Protein AF-A0A258KXR0-F1 (afdb_monomer_lite)

Radius of gyration: 28.18 Å; chains: 1; bounding box: 58×56×94 Å

Foldseek 3Di:
DLQVLFWEEEEAAALADLVQVVQLVVVVCCVVVVDPAAAEEEADLSNVVNLVVLCVPQQDPVVNGRSSVVVDDDPRYYYDNDPVSLVVCLPDGTYYYYYWDDLQCADGPSLVVCQSAQQPLSYEYEREEDHAAQTPSVCVVVPPQWDDRPNDIHGGNHHYHYDHPSHPDDDLVRVLVVVVVPPPPQEAAEQDDDQPVRLVVSLVSNVVSVDDSVRYHHDFAQWDWDGDPGYTHTDDGDPHPDPGNPSRYHDVVNVVRVVVVVLVVLLVPDPDVVRNVVSVVVVLVVQCPDDPRDRDDPPDPPDDDDDDDDDDDDDDDDDDDDD

Sequence (323 aa):
AAHAAGGPLLIPVFALQRSQELLVDLLQLMDEGGAPRGDIFLDSPLAIEASEVFLERGWNPALQRNPFEPVRPSANLRFLAKPWDSDGLERLSGWHVILAASGMCDAGRVRKHLKRLLWRKEATVLLSGFQAAGTLGRLLADGAPRVSIQGDEVRVRARVRKIEAYSAHADALGLTRWARDRAPVAGSILLAHGEPAAAQGLRDRLVAAGFDADAILIPDLDEAFDLTEGRVTPRQPSPARLPPHTAARLDWHNHRVAFQMALNAALQGAEDDKAREALLRRLREVVEGQPGGAPARPPGARGSPHSPELDSGQRSSSRDEAF

Secondary structure (DSSP, 8-state):
-TGGGTS-EEEE--TTTHHHHHHHHHHHHHHTTSS----EEEE-HHHHHHHHHHHHH--BTTTTB-TTTT-S--SSEEE--SHHHHHHGGG--SS-EEEES-TTSSSSTHHHHHHHHTT-TT-EEEE-S---TTSHHHHHHTT-SEEEETTEEEE--SEEEE--TTS-S--HHHHHHHHHTT----SPEE--SS-HHHHHHHHHHHHHTT--GGGEE-PPTT--EEE-SS-EEEPPPPPPSS-TTGGGS--HHHHHHHHHHHHHHHHHH-SSHHHHHHHHHHHHHHHHTSTT------TT-------PPP-------------

Structure (mmCIF, N/CA/C/O backbone):
data_AF-A0A258KXR0-F1
#
_entry.id   AF-A0A258KXR0-F1
#
loop_
_atom_site.group_PDB
_atom_site.id
_atom_site.type_symbol
_atom_site.label_atom_id
_atom_site.label_alt_id
_atom_site.label_comp_id
_atom_site.label_asym_id
_atom_site.label_entity_id
_atom_site.label_seq_id
_atom_site.pdbx_PDB_ins_code
_atom_site.Cartn_x
_atom_site.Cartn_y
_atom_site.Cartn_z
_atom_site.occupancy
_atom_site.B_iso_or_equiv
_atom_site.auth_seq_id
_atom_site.auth_comp_id
_atom_site.auth_asym_id
_atom_site.auth_atom_id
_atom_site.pdbx_PDB_model_num
ATOM 1 N N . ALA A 1 1 ? -20.660 0.779 -3.644 1.00 87.88 1 ALA A N 1
ATOM 2 C CA . ALA A 1 1 ? -20.576 -0.095 -2.447 1.00 87.88 1 ALA A CA 1
ATOM 3 C C . ALA A 1 1 ? -20.251 0.676 -1.166 1.00 87.88 1 ALA A C 1
ATOM 5 O O . ALA A 1 1 ? -21.042 0.599 -0.238 1.00 87.88 1 ALA A O 1
ATOM 6 N N . ALA A 1 2 ? -19.134 1.420 -1.103 1.00 93.31 2 ALA A N 1
ATOM 7 C CA . ALA A 1 2 ? -18.764 2.191 0.093 1.00 93.31 2 ALA A CA 1
ATOM 8 C C . ALA A 1 2 ? -19.859 3.192 0.516 1.00 93.31 2 ALA A C 1
ATOM 10 O O . ALA A 1 2 ? -20.284 3.173 1.661 1.00 93.31 2 ALA A O 1
ATOM 11 N N . HIS A 1 3 ? -20.403 3.970 -0.425 1.00 94.62 3 HIS A N 1
ATOM 12 C CA . HIS A 1 3 ? -21.501 4.906 -0.146 1.00 94.62 3 HIS A CA 1
ATOM 13 C C . HIS A 1 3 ? -22.757 4.229 0.421 1.00 94.62 3 HIS A C 1
ATOM 15 O O . HIS A 1 3 ? -23.282 4.649 1.446 1.00 94.62 3 HIS A O 1
ATOM 21 N N . ALA A 1 4 ? -23.180 3.113 -0.181 1.00 93.69 4 ALA A N 1
ATOM 22 C CA . ALA A 1 4 ? -24.328 2.333 0.285 1.00 93.69 4 ALA A CA 1
ATOM 23 C C . ALA A 1 4 ? -24.140 1.746 1.699 1.00 93.69 4 ALA A C 1
ATOM 25 O O . ALA A 1 4 ? -25.116 1.381 2.345 1.00 93.69 4 ALA A O 1
ATOM 26 N N . ALA A 1 5 ? -22.901 1.652 2.195 1.00 93.00 5 ALA A N 1
ATOM 27 C CA . ALA A 1 5 ? -22.634 1.239 3.567 1.00 93.00 5 ALA A CA 1
ATOM 28 C C . ALA A 1 5 ? -22.917 2.330 4.615 1.00 93.00 5 ALA A C 1
ATOM 30 O O . ALA A 1 5 ? -22.900 2.019 5.806 1.00 93.00 5 ALA A O 1
ATOM 31 N N . GLY A 1 6 ? -23.165 3.576 4.194 1.00 92.44 6 GLY A N 1
ATOM 32 C CA . GLY A 1 6 ? -23.574 4.680 5.067 1.00 92.44 6 GLY A CA 1
ATOM 33 C C . GLY A 1 6 ? -22.444 5.349 5.856 1.00 92.44 6 GLY A C 1
ATOM 34 O O . GLY A 1 6 ? -22.719 6.131 6.763 1.00 92.44 6 GLY A O 1
ATOM 35 N N . GLY A 1 7 ? -21.180 5.052 5.543 1.00 94.50 7 GLY A N 1
ATOM 36 C CA . GLY A 1 7 ? -20.015 5.601 6.238 1.00 94.50 7 GLY A CA 1
ATOM 37 C C . GLY A 1 7 ? -18.933 6.127 5.295 1.00 94.50 7 GLY A C 1
ATOM 38 O O . GLY A 1 7 ? -19.106 6.113 4.074 1.00 94.50 7 GLY A O 1
ATOM 39 N N . PRO A 1 8 ? -17.807 6.595 5.856 1.00 97.38 8 PRO A N 1
ATOM 40 C CA . PRO A 1 8 ? -16.731 7.174 5.069 1.00 97.38 8 PRO A CA 1
ATOM 41 C C . PRO A 1 8 ? -15.951 6.140 4.263 1.00 97.38 8 PRO A C 1
ATOM 43 O O . PRO A 1 8 ? -15.820 4.973 4.655 1.00 97.38 8 PRO A O 1
ATOM 46 N N . LEU A 1 9 ? -15.356 6.621 3.175 1.00 98.12 9 LEU A N 1
ATOM 47 C CA . LEU A 1 9 ? -14.325 5.929 2.416 1.00 98.12 9 LEU A CA 1
ATOM 48 C C . LEU A 1 9 ? -12.949 6.483 2.807 1.00 98.12 9 LEU A C 1
ATOM 50 O O . LEU A 1 9 ? -12.620 7.616 2.473 1.00 98.12 9 LEU A O 1
ATOM 54 N N . LEU A 1 10 ? -12.138 5.684 3.496 1.00 98.31 10 LEU A N 1
ATOM 55 C CA . LEU A 1 10 ? -10.725 5.977 3.733 1.00 98.31 10 LEU A CA 1
ATOM 56 C C . LEU A 1 10 ? -9.884 5.342 2.623 1.00 98.31 10 LEU A C 1
ATOM 58 O O . LEU A 1 10 ? -9.985 4.138 2.387 1.00 98.31 10 LEU A O 1
ATOM 62 N N . ILE A 1 11 ? -9.019 6.126 1.994 1.00 97.75 11 ILE A N 1
ATOM 63 C CA . ILE A 1 11 ? -8.071 5.676 0.977 1.00 97.75 11 ILE A CA 1
ATOM 64 C C . ILE A 1 11 ? -6.655 5.990 1.482 1.00 97.75 11 ILE A C 1
ATOM 66 O O . ILE A 1 11 ? -6.215 7.142 1.420 1.00 97.75 11 ILE A O 1
ATOM 70 N N . PRO A 1 12 ? -5.932 4.998 2.028 1.00 96.94 12 PRO A N 1
ATOM 71 C CA . PRO A 1 12 ? -4.507 5.129 2.289 1.00 96.94 12 PRO A CA 1
ATOM 72 C C . PRO A 1 12 ? -3.760 5.393 0.981 1.00 96.94 12 PRO A C 1
ATOM 74 O O . PRO A 1 12 ? -3.850 4.601 0.046 1.00 96.94 12 PRO A O 1
ATOM 77 N N . VAL A 1 13 ? -3.006 6.488 0.909 1.00 93.62 13 VAL A N 1
ATOM 78 C CA . VAL A 1 13 ? -2.286 6.891 -0.310 1.00 93.62 13 VAL A CA 1
ATOM 79 C C . VAL A 1 13 ? -0.856 7.316 -0.011 1.00 93.62 13 VAL A C 1
ATOM 81 O O . VAL A 1 13 ? -0.526 7.792 1.075 1.00 93.62 13 VAL A O 1
ATOM 84 N N . PHE A 1 14 ? 0.033 7.140 -0.985 1.00 90.19 14 PHE A N 1
ATOM 85 C CA . PHE A 1 14 ? 1.340 7.784 -0.927 1.00 90.19 14 PHE A CA 1
ATOM 86 C C . PHE A 1 14 ? 1.204 9.245 -1.325 1.00 90.19 14 PHE A C 1
ATOM 88 O O . PHE A 1 14 ? 0.447 9.578 -2.236 1.00 90.19 14 PHE A O 1
ATOM 95 N N . ALA A 1 15 ? 1.955 10.102 -0.639 1.00 84.12 15 ALA A N 1
ATOM 96 C CA . ALA A 1 15 ? 1.848 11.544 -0.808 1.00 84.12 15 ALA A CA 1
ATOM 97 C C . ALA A 1 15 ? 2.188 12.014 -2.232 1.00 84.12 15 ALA A C 1
ATOM 99 O O . ALA A 1 15 ? 1.569 12.944 -2.740 1.00 84.12 15 ALA A O 1
ATOM 100 N N . LEU A 1 16 ? 3.138 11.335 -2.878 1.00 84.00 16 LEU A N 1
ATOM 101 C CA . LEU A 1 16 ? 3.578 11.638 -4.234 1.00 84.00 16 LEU A CA 1
ATOM 102 C C . LEU A 1 16 ? 2.845 10.774 -5.267 1.00 84.00 16 LEU A C 1
ATOM 104 O O . LEU A 1 16 ? 2.739 9.550 -5.109 1.00 84.00 16 LEU A O 1
ATOM 108 N N . GLN A 1 17 ? 2.410 11.437 -6.339 1.00 81.88 17 GLN A N 1
ATOM 109 C CA . GLN A 1 17 ? 1.746 10.920 -7.537 1.00 81.88 17 GLN A CA 1
ATOM 110 C C . GLN A 1 17 ? 0.361 10.290 -7.303 1.00 81.88 17 GLN A C 1
ATOM 112 O O . GLN A 1 17 ? -0.645 10.806 -7.784 1.00 81.88 17 GLN A O 1
ATOM 117 N N . ARG A 1 18 ? 0.281 9.195 -6.536 1.00 83.81 18 ARG A N 1
ATOM 118 C CA . ARG A 1 18 ? -0.955 8.399 -6.375 1.00 83.81 18 ARG A CA 1
ATOM 119 C C . ARG A 1 18 ? -2.104 9.193 -5.769 1.00 83.81 18 ARG A C 1
ATOM 121 O O . ARG A 1 18 ? -3.249 8.987 -6.148 1.00 83.81 18 ARG A O 1
ATOM 128 N N . SER A 1 19 ? -1.801 10.092 -4.832 1.00 89.44 19 SER A N 1
ATOM 129 C CA . SER A 1 19 ? -2.811 10.987 -4.261 1.00 89.44 19 SER A CA 1
ATOM 130 C C . SER A 1 19 ? -3.426 11.882 -5.338 1.00 89.44 19 SER A C 1
ATOM 132 O O . SER A 1 19 ? -4.640 12.029 -5.382 1.00 89.44 19 SER A O 1
ATOM 134 N N . GLN A 1 20 ? -2.600 12.450 -6.218 1.00 94.00 20 GLN A N 1
ATOM 135 C CA . GLN A 1 20 ? -3.020 13.415 -7.231 1.00 94.00 20 GLN A CA 1
ATOM 136 C C . GLN A 1 20 ? -3.812 12.744 -8.357 1.00 94.00 20 GLN A C 1
ATOM 138 O O . GLN A 1 20 ? -4.883 13.231 -8.701 1.00 94.00 20 GLN A O 1
ATOM 143 N N . GLU A 1 21 ? -3.341 11.606 -8.877 1.00 92.12 21 GLU A N 1
ATOM 144 C CA . GLU A 1 21 ? -4.061 10.831 -9.903 1.00 92.12 21 GLU A CA 1
ATOM 145 C C . GLU A 1 21 ? -5.448 10.394 -9.403 1.00 92.12 21 GLU A C 1
ATOM 147 O O . GLU A 1 21 ? -6.455 10.648 -10.060 1.00 92.12 21 GLU A O 1
ATOM 152 N N . LEU A 1 22 ? -5.523 9.833 -8.187 1.00 93.81 22 LEU A N 1
ATOM 153 C CA . LEU A 1 22 ? -6.800 9.442 -7.583 1.00 93.81 22 LEU A CA 1
ATOM 154 C C . LEU A 1 22 ? -7.740 10.629 -7.368 1.00 93.81 22 LEU A C 1
ATOM 156 O O . LEU A 1 22 ? -8.948 10.469 -7.516 1.00 93.81 22 LEU A O 1
ATOM 160 N N . LEU A 1 23 ? -7.220 11.800 -6.990 1.00 95.31 23 LEU A N 1
ATOM 161 C CA . LEU A 1 23 ? -8.045 12.995 -6.817 1.00 95.31 23 LEU A CA 1
ATOM 162 C C . LEU A 1 23 ? -8.642 13.463 -8.141 1.00 95.31 23 LEU A C 1
ATOM 164 O O . LEU A 1 23 ? -9.834 13.754 -8.165 1.00 95.31 23 LEU A O 1
ATOM 168 N N . VAL A 1 24 ? -7.855 13.500 -9.222 1.00 94.56 24 VAL A N 1
ATOM 169 C CA . VAL A 1 24 ? -8.360 13.848 -10.562 1.00 94.56 24 VAL A CA 1
ATOM 170 C C . VAL A 1 24 ? -9.503 12.915 -10.953 1.00 94.56 24 VAL A C 1
ATOM 172 O O . VAL A 1 24 ? -10.598 13.390 -11.253 1.00 94.56 24 VAL A O 1
ATOM 175 N N . ASP A 1 25 ? -9.282 11.602 -10.866 1.00 94.19 25 ASP A N 1
ATOM 176 C CA . ASP A 1 25 ? -10.281 10.608 -11.264 1.00 94.19 25 ASP A CA 1
ATOM 177 C C . ASP A 1 25 ? -11.534 10.664 -10.383 1.00 94.19 25 ASP A C 1
ATOM 179 O O . ASP A 1 25 ? -12.654 10.595 -10.884 1.00 94.19 25 ASP A O 1
ATOM 183 N N . LEU A 1 26 ? -11.378 10.813 -9.062 1.00 94.25 26 LEU A N 1
ATOM 184 C CA . LEU A 1 26 ? -12.511 10.913 -8.139 1.00 94.25 26 LEU A CA 1
ATOM 185 C C . LEU A 1 26 ? -13.352 12.163 -8.397 1.00 94.25 26 LEU A C 1
ATOM 187 O O . LEU A 1 26 ? -14.580 12.069 -8.385 1.00 94.25 26 LEU A O 1
ATOM 191 N N . LEU A 1 27 ? -12.710 13.312 -8.619 1.00 94.94 27 LEU A N 1
ATOM 192 C CA . LEU A 1 27 ? -13.402 14.558 -8.940 1.00 94.94 27 LEU A CA 1
ATOM 193 C C . LEU A 1 27 ? -14.165 14.423 -10.257 1.00 94.94 27 LEU A C 1
ATOM 195 O O . LEU A 1 27 ? -15.366 14.683 -10.287 1.00 94.94 27 LEU A O 1
ATOM 199 N N . GLN A 1 28 ? -13.507 13.918 -11.304 1.00 93.69 28 GLN A N 1
ATOM 200 C CA . GLN A 1 28 ? -14.134 13.707 -12.605 1.00 93.69 28 GLN A CA 1
ATOM 201 C C . GLN A 1 28 ? -15.329 12.743 -12.510 1.00 93.69 28 GLN A C 1
ATOM 203 O O . GLN A 1 28 ? -16.417 13.060 -12.987 1.00 93.69 28 GLN A O 1
ATOM 208 N N . LEU A 1 29 ? -15.173 11.607 -11.822 1.00 94.19 29 LEU A N 1
ATOM 209 C CA . LEU A 1 29 ? -16.259 10.644 -11.617 1.00 94.19 29 LEU A CA 1
ATOM 210 C C . LEU A 1 29 ? -17.447 11.247 -10.852 1.00 94.19 29 LEU A C 1
ATOM 212 O O . LEU A 1 29 ? -18.594 10.895 -11.131 1.00 94.19 29 LEU A O 1
ATOM 216 N N . MET A 1 30 ? -17.206 12.125 -9.874 1.00 94.00 30 MET A N 1
ATOM 217 C CA . MET A 1 30 ? -18.281 12.809 -9.141 1.00 94.00 30 MET A CA 1
ATOM 218 C C . MET A 1 30 ? -18.976 13.888 -9.979 1.00 94.00 30 MET A C 1
ATOM 220 O O . MET A 1 30 ? -20.191 14.069 -9.849 1.00 94.00 30 MET A O 1
ATOM 224 N N . ASP A 1 31 ? -18.233 14.592 -10.831 1.00 92.56 31 ASP A N 1
ATOM 225 C CA . ASP A 1 31 ? -18.774 15.631 -11.710 1.00 92.56 31 ASP A CA 1
ATOM 226 C C . ASP A 1 31 ? -19.636 15.036 -12.828 1.00 92.56 31 ASP A C 1
ATOM 228 O O . ASP A 1 31 ? -20.722 15.547 -13.106 1.00 92.56 31 ASP A O 1
ATOM 232 N N . GLU A 1 32 ? -19.214 13.902 -13.389 1.00 95.56 32 GLU A N 1
ATOM 233 C CA . GLU A 1 32 ? -19.943 13.147 -14.418 1.00 95.56 32 GLU A CA 1
ATOM 234 C C . GLU A 1 32 ? -21.116 12.319 -13.852 1.00 95.56 32 GLU A C 1
ATOM 236 O O . GLU A 1 32 ? -21.871 11.702 -14.602 1.00 95.56 32 GLU A O 1
ATOM 241 N N . GLY A 1 33 ? -21.291 12.286 -12.526 1.00 94.62 33 GLY A N 1
ATOM 242 C CA . GLY A 1 33 ? -22.346 11.515 -11.859 1.00 94.62 33 GLY A CA 1
ATOM 243 C C . GLY A 1 33 ? -22.082 10.005 -11.776 1.00 94.62 33 GLY A C 1
ATOM 244 O O . GLY A 1 33 ? -22.957 9.254 -11.343 1.00 94.62 33 GLY A O 1
ATOM 245 N N . GLY A 1 34 ? -20.879 9.550 -12.138 1.00 93.25 34 GLY A N 1
ATOM 246 C CA . GLY A 1 34 ? -20.425 8.163 -11.986 1.00 93.25 34 GLY A CA 1
ATOM 247 C C . GLY A 1 34 ? -20.132 7.760 -10.533 1.00 93.25 34 GLY A C 1
ATOM 248 O O . GLY A 1 34 ? -20.083 6.570 -10.212 1.00 93.25 34 GLY A O 1
ATOM 249 N N . ALA A 1 35 ? -19.978 8.735 -9.634 1.00 92.38 35 ALA A N 1
ATOM 250 C CA . ALA A 1 35 ? -19.824 8.536 -8.197 1.00 92.38 35 ALA A CA 1
ATOM 251 C C . ALA A 1 35 ? -20.717 9.499 -7.385 1.00 92.38 35 ALA A C 1
ATOM 253 O O . ALA A 1 35 ? -20.982 10.621 -7.816 1.00 92.38 35 ALA A O 1
ATOM 254 N N . PRO A 1 36 ? -21.179 9.097 -6.185 1.00 93.06 36 PRO A N 1
ATOM 255 C CA . PRO A 1 36 ? -21.972 9.970 -5.325 1.00 93.06 36 PRO A CA 1
ATOM 256 C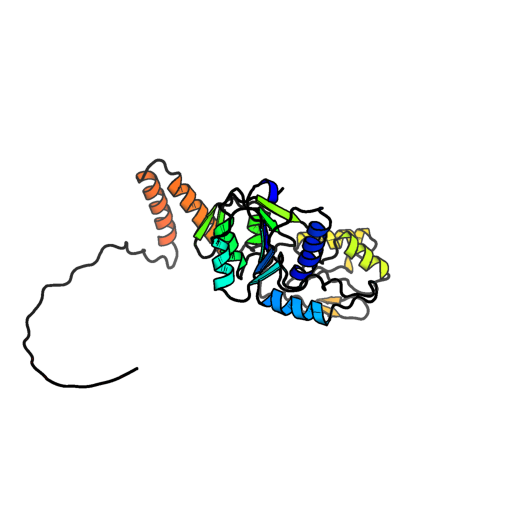 C . PRO A 1 36 ? -21.136 11.154 -4.832 1.00 93.06 36 PRO A C 1
ATOM 258 O O . PRO A 1 36 ? -20.054 10.966 -4.266 1.00 93.06 36 PRO A O 1
ATOM 261 N N . ARG A 1 37 ? -21.679 12.366 -4.988 1.00 92.88 37 ARG A N 1
ATOM 262 C CA . ARG A 1 37 ? -21.071 13.602 -4.479 1.00 92.88 37 ARG A CA 1
ATOM 263 C C . ARG A 1 37 ? -20.880 13.545 -2.960 1.00 92.88 37 ARG A C 1
ATOM 265 O O . ARG A 1 37 ? -21.703 12.980 -2.241 1.00 92.88 37 ARG A O 1
ATOM 272 N N . GLY A 1 38 ? -19.805 14.155 -2.475 1.00 93.31 38 GLY A N 1
ATOM 273 C CA . GLY A 1 38 ? -19.494 14.297 -1.054 1.00 93.31 38 GLY A CA 1
ATOM 274 C C . GLY A 1 38 ? -18.202 15.085 -0.851 1.00 93.31 38 GLY A C 1
ATOM 275 O O . GLY A 1 38 ? -17.479 15.331 -1.815 1.00 93.31 38 GLY A O 1
ATOM 276 N N . ASP A 1 39 ? -17.917 15.473 0.392 1.00 96.31 39 ASP A N 1
ATOM 277 C CA . ASP A 1 39 ? -16.638 16.098 0.733 1.00 96.31 39 ASP A CA 1
ATOM 278 C C . ASP A 1 39 ? -15.486 15.089 0.571 1.00 96.31 39 ASP A C 1
ATOM 280 O O . ASP A 1 39 ? -15.568 13.937 1.018 1.00 96.31 39 ASP A O 1
ATOM 284 N N . ILE A 1 40 ? -14.394 15.549 -0.031 1.00 97.75 40 ILE A N 1
ATOM 285 C CA . ILE A 1 40 ? -13.112 14.867 -0.158 1.00 97.75 40 ILE A CA 1
ATOM 286 C C . ILE A 1 40 ? -12.097 15.620 0.702 1.00 97.75 40 ILE A C 1
ATOM 288 O O . ILE A 1 40 ? -11.915 16.829 0.567 1.00 97.75 40 ILE A O 1
ATOM 292 N N . PHE A 1 41 ? -11.407 14.897 1.575 1.00 97.88 41 PHE A N 1
ATOM 293 C CA . PHE A 1 41 ? -10.382 15.438 2.457 1.00 97.88 41 PHE A CA 1
ATOM 294 C C . PHE A 1 41 ? -9.019 14.866 2.083 1.00 97.88 41 PHE A C 1
ATOM 296 O O . PHE A 1 41 ? -8.817 13.654 2.175 1.00 97.88 41 PHE A O 1
ATOM 303 N N . LEU A 1 42 ? -8.078 15.729 1.698 1.00 97.50 42 LEU A N 1
ATOM 304 C CA . LEU A 1 42 ? -6.671 15.362 1.555 1.00 97.50 42 LEU A CA 1
ATOM 305 C C . LEU A 1 42 ? -5.953 15.641 2.877 1.00 97.50 42 LEU A C 1
ATOM 307 O O . LEU A 1 42 ? -5.637 16.788 3.198 1.00 97.50 42 LEU A O 1
ATOM 311 N N . ASP A 1 43 ? -5.706 14.584 3.647 1.00 96.62 43 ASP A N 1
ATOM 312 C CA . ASP A 1 43 ? -5.070 14.636 4.961 1.00 96.62 43 ASP A CA 1
ATOM 313 C C . ASP A 1 43 ? -3.619 14.134 4.923 1.00 96.62 43 ASP A C 1
ATOM 315 O O . ASP A 1 43 ? -3.237 13.094 5.475 1.00 96.62 43 ASP A O 1
ATOM 319 N N . SER A 1 44 ? -2.786 14.880 4.204 1.00 94.88 44 SER A N 1
ATOM 320 C CA . SER A 1 44 ? -1.349 14.646 4.131 1.00 94.88 44 SER A CA 1
ATOM 321 C C . SER A 1 44 ? -0.641 15.947 3.748 1.00 94.88 44 SER A C 1
ATOM 323 O O . SER A 1 44 ? -0.763 16.361 2.598 1.00 94.88 44 SER A O 1
ATOM 325 N N . PRO A 1 45 ? 0.122 16.578 4.664 1.00 93.12 45 PRO A N 1
ATOM 326 C CA . PRO A 1 45 ? 0.871 17.800 4.357 1.00 93.12 45 PRO A CA 1
ATOM 327 C C . PRO A 1 45 ? 1.774 17.635 3.136 1.00 93.12 45 PRO A C 1
ATOM 329 O O . PRO A 1 45 ? 1.713 18.430 2.210 1.00 93.12 45 PRO A O 1
ATOM 332 N N . LEU A 1 46 ? 2.502 16.517 3.071 1.00 93.75 46 LEU A N 1
ATOM 333 C CA . LEU A 1 46 ? 3.361 16.218 1.932 1.00 93.75 46 LEU A CA 1
ATOM 334 C C . LEU A 1 46 ? 2.568 16.017 0.630 1.00 93.75 46 LEU A C 1
ATOM 336 O O . LEU A 1 46 ? 3.053 16.379 -0.434 1.00 93.75 46 LEU A O 1
ATOM 340 N N . ALA A 1 47 ? 1.358 15.443 0.679 1.00 94.31 47 ALA A N 1
ATOM 341 C CA . ALA A 1 47 ? 0.538 15.303 -0.526 1.00 94.31 47 ALA A CA 1
ATOM 342 C C . ALA A 1 47 ? -0.031 16.646 -0.990 1.00 94.31 47 ALA A C 1
ATOM 344 O O . ALA A 1 47 ? -0.208 16.848 -2.188 1.00 94.31 47 ALA A O 1
ATOM 345 N N . ILE A 1 48 ? -0.320 17.551 -0.052 1.00 95.38 48 ILE A N 1
ATOM 346 C CA . ILE A 1 48 ? -0.758 18.918 -0.341 1.00 95.38 48 ILE A CA 1
ATOM 347 C C . ILE A 1 48 ? 0.368 19.668 -1.059 1.00 95.38 48 ILE A C 1
ATOM 349 O O . ILE A 1 48 ? 0.159 20.106 -2.185 1.00 95.38 48 ILE A O 1
ATOM 353 N N . GLU A 1 49 ? 1.570 19.701 -0.477 1.00 94.94 49 GLU A N 1
ATOM 354 C CA . GLU A 1 49 ? 2.759 20.320 -1.087 1.00 94.94 49 GLU A CA 1
ATOM 355 C C . GLU A 1 49 ? 3.075 19.708 -2.459 1.00 94.94 49 GLU A C 1
ATOM 357 O O . GLU A 1 49 ? 3.322 20.409 -3.437 1.00 94.94 49 GLU A O 1
ATOM 362 N N . ALA A 1 50 ? 2.993 18.381 -2.579 1.00 94.69 50 ALA A N 1
ATOM 363 C CA . ALA A 1 50 ? 3.163 17.718 -3.864 1.00 94.69 50 ALA A CA 1
ATOM 364 C C . ALA A 1 50 ? 2.112 18.166 -4.888 1.00 94.69 50 ALA A C 1
ATOM 366 O O . ALA A 1 50 ? 2.447 18.397 -6.045 1.00 94.69 50 ALA A O 1
ATOM 367 N N . SER A 1 51 ? 0.850 18.316 -4.476 1.00 94.94 51 SER A N 1
ATOM 368 C CA . SER A 1 51 ? -0.228 18.753 -5.371 1.00 94.94 51 SER A CA 1
ATOM 369 C C . SER A 1 51 ? 0.043 20.144 -5.946 1.00 94.94 51 SER A C 1
ATOM 371 O O . SER A 1 51 ? -0.241 20.364 -7.119 1.00 94.94 51 SER A O 1
ATOM 373 N N . GLU A 1 52 ? 0.662 21.049 -5.183 1.00 94.31 52 GLU A N 1
ATOM 374 C CA . GLU A 1 52 ? 1.101 22.361 -5.684 1.00 94.31 52 GLU A CA 1
ATOM 375 C C . GLU A 1 52 ? 2.115 22.212 -6.826 1.00 94.31 52 GLU A C 1
ATOM 377 O O . GLU A 1 52 ? 1.942 22.805 -7.892 1.00 94.31 52 GLU A O 1
ATOM 382 N N . VAL A 1 53 ? 3.102 21.322 -6.677 1.00 94.94 53 VAL A N 1
ATOM 383 C CA . VAL A 1 53 ? 4.074 21.032 -7.744 1.00 94.94 53 VAL A CA 1
ATOM 384 C C . VAL A 1 53 ? 3.387 20.468 -8.993 1.00 94.94 53 VAL A C 1
ATOM 386 O O . VAL A 1 53 ? 3.700 20.889 -10.106 1.00 94.94 53 VAL A O 1
ATOM 389 N N . PHE A 1 54 ? 2.432 19.544 -8.841 1.00 94.38 54 PHE A N 1
ATOM 390 C CA . PHE A 1 54 ? 1.669 19.000 -9.974 1.00 94.38 54 PHE A CA 1
ATOM 391 C C . PHE A 1 54 ? 0.796 20.068 -10.654 1.00 94.38 54 PHE A C 1
ATOM 393 O O . PHE A 1 54 ? 0.686 20.077 -11.880 1.00 94.38 54 PHE A O 1
ATOM 400 N N . LEU A 1 55 ? 0.223 21.009 -9.904 1.00 94.31 55 LEU A N 1
ATOM 401 C CA . LEU A 1 55 ? -0.528 22.139 -10.461 1.00 94.31 55 LEU A CA 1
ATOM 402 C C . LEU A 1 55 ? 0.366 23.100 -11.256 1.00 94.31 55 LEU A C 1
ATOM 404 O O . LEU A 1 55 ? -0.052 23.606 -12.297 1.00 94.31 55 LEU A O 1
ATOM 408 N N . GLU A 1 56 ? 1.594 23.337 -10.799 1.00 95.06 56 GLU A N 1
ATOM 409 C CA . GLU A 1 56 ? 2.539 24.237 -11.468 1.00 95.06 56 GLU A CA 1
ATOM 410 C C . GLU A 1 56 ? 3.256 23.593 -12.659 1.00 95.06 56 GLU A C 1
ATOM 412 O O . GLU A 1 56 ? 3.539 24.256 -13.658 1.00 95.06 56 GLU A O 1
ATOM 417 N N . ARG A 1 57 ? 3.604 22.307 -12.549 1.00 94.81 57 ARG A N 1
ATOM 418 C CA . ARG A 1 57 ? 4.529 21.620 -13.468 1.00 94.81 57 ARG A CA 1
ATOM 419 C C . ARG A 1 57 ? 3.898 20.458 -14.230 1.00 94.81 57 ARG A C 1
ATOM 421 O O . ARG A 1 57 ? 4.565 19.857 -15.064 1.00 94.81 57 ARG A O 1
ATOM 428 N N . GLY A 1 58 ? 2.626 20.152 -13.991 1.00 93.12 58 GLY A N 1
ATOM 429 C CA . GLY A 1 58 ? 1.923 19.007 -14.57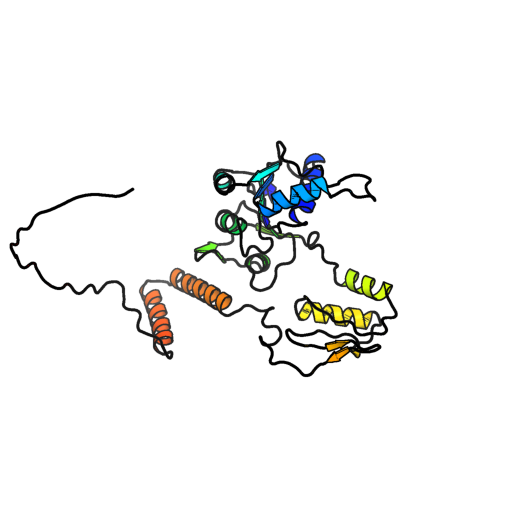5 1.00 93.12 58 GLY A CA 1
ATOM 430 C C . GLY A 1 58 ? 1.462 19.178 -16.023 1.00 93.12 58 GLY A C 1
ATOM 431 O O . GLY A 1 58 ? 0.597 18.425 -16.460 1.00 93.12 58 GLY A O 1
ATOM 432 N N . TRP A 1 59 ? 1.982 20.152 -16.781 1.00 96.25 59 TRP A N 1
ATOM 433 C CA . TRP A 1 59 ? 1.599 20.321 -18.185 1.00 96.25 59 TRP A CA 1
ATOM 434 C C . TRP A 1 59 ? 1.854 19.036 -18.976 1.00 96.25 59 TRP A C 1
ATOM 436 O O . TRP A 1 59 ? 2.980 18.541 -19.032 1.00 96.25 59 TRP A O 1
ATOM 446 N N . ASN A 1 60 ? 0.810 18.513 -19.617 1.00 94.62 60 ASN A N 1
ATOM 447 C CA . ASN A 1 60 ? 0.896 17.312 -20.428 1.00 94.62 60 ASN A CA 1
ATOM 448 C C . ASN A 1 60 ? 0.789 17.682 -21.920 1.00 94.62 60 ASN A C 1
ATOM 450 O O . ASN A 1 60 ? -0.298 18.050 -22.376 1.00 94.62 60 ASN A O 1
ATOM 454 N N . PRO A 1 61 ? 1.875 17.549 -22.710 1.00 94.62 61 PRO A N 1
ATOM 455 C CA . PRO A 1 61 ? 1.858 17.871 -24.137 1.00 94.62 61 PRO A CA 1
ATOM 456 C C . PRO A 1 61 ? 0.889 17.017 -24.959 1.00 94.62 61 PRO A C 1
ATOM 458 O O . PRO A 1 61 ? 0.344 17.503 -25.942 1.00 94.62 61 PRO A O 1
ATOM 461 N N . ALA A 1 62 ? 0.637 15.766 -24.572 1.00 95.56 62 ALA A N 1
ATOM 462 C CA . ALA A 1 62 ? -0.309 14.914 -25.291 1.00 95.56 62 ALA A CA 1
ATOM 463 C C . ALA A 1 62 ? -1.762 15.368 -25.076 1.00 95.56 62 ALA A C 1
ATOM 465 O O . ALA A 1 62 ? -2.581 15.253 -25.982 1.00 95.56 62 ALA A O 1
ATOM 466 N N . LEU A 1 63 ? -2.075 15.915 -23.896 1.00 93.81 63 LEU A N 1
ATOM 467 C CA . LEU A 1 63 ? -3.408 16.430 -23.567 1.00 93.81 63 LEU A CA 1
ATOM 468 C C . LEU A 1 63 ? -3.577 17.926 -23.866 1.00 93.81 63 LEU A C 1
ATOM 470 O O . LEU A 1 63 ? -4.695 18.425 -23.776 1.00 93.81 63 LEU A O 1
ATOM 474 N N . GLN A 1 64 ? -2.486 18.641 -24.168 1.00 96.06 64 GLN A N 1
ATOM 475 C CA . GLN A 1 64 ? -2.455 20.103 -24.331 1.00 96.06 64 GLN A CA 1
ATOM 476 C C . GLN A 1 64 ? -3.092 20.853 -23.143 1.00 96.06 64 GLN A C 1
ATOM 478 O O . GLN A 1 64 ? -3.725 21.894 -23.308 1.00 96.06 64 GLN A O 1
ATOM 483 N N . ARG A 1 65 ? -2.954 20.297 -21.934 1.00 95.88 65 ARG A N 1
ATOM 484 C CA . ARG A 1 65 ? -3.436 20.880 -20.675 1.00 95.88 65 ARG A CA 1
ATOM 485 C C . ARG A 1 65 ? -2.694 20.284 -19.485 1.00 95.88 65 ARG A C 1
ATOM 487 O O . ARG A 1 65 ? -2.048 19.242 -19.611 1.00 95.88 65 ARG A O 1
ATOM 494 N N . ASN A 1 66 ? -2.844 20.897 -18.314 1.00 95.56 66 ASN A N 1
ATOM 495 C CA . ASN A 1 66 ? -2.491 20.252 -17.054 1.00 95.56 66 ASN A CA 1
ATOM 496 C C . ASN A 1 66 ? -3.692 19.417 -16.549 1.00 95.56 66 ASN A C 1
ATOM 498 O O . ASN A 1 66 ? -4.713 20.000 -16.184 1.00 95.56 66 ASN A O 1
ATOM 502 N N . PRO A 1 67 ? -3.620 18.070 -16.520 1.00 94.00 67 PRO A N 1
ATOM 503 C CA . PRO A 1 67 ? -4.723 17.236 -16.041 1.00 94.00 67 PRO A CA 1
ATOM 504 C C . PRO A 1 67 ? -4.980 17.381 -14.534 1.00 94.00 67 PRO A C 1
ATOM 506 O O . PRO A 1 67 ? -6.048 16.999 -14.072 1.00 94.00 67 PRO A O 1
ATOM 509 N N . PHE A 1 68 ? -4.040 17.952 -13.776 1.00 95.25 68 PHE A N 1
ATOM 510 C CA . PHE A 1 68 ? -4.159 18.149 -12.333 1.00 95.25 68 PHE A CA 1
ATOM 511 C C . PHE A 1 68 ? -4.817 19.476 -11.947 1.00 95.25 68 PHE A C 1
ATOM 513 O O . PHE A 1 68 ? -5.037 19.698 -10.764 1.00 95.25 68 PHE A O 1
ATOM 520 N N . GLU A 1 69 ? -5.178 20.337 -12.909 1.00 93.56 69 GLU A N 1
ATOM 521 C CA . GLU A 1 69 ? -5.935 21.581 -12.673 1.00 93.56 69 GLU A CA 1
ATOM 522 C C . GLU A 1 69 ? -7.140 21.429 -11.719 1.00 93.56 69 GLU A C 1
ATOM 524 O O . GLU A 1 69 ? -7.302 22.292 -10.851 1.00 93.56 69 GLU A O 1
ATOM 529 N N . PRO A 1 70 ? -7.946 20.344 -11.789 1.00 92.50 70 PRO A N 1
ATOM 530 C CA . PRO A 1 70 ? -9.056 20.129 -10.859 1.00 92.50 70 PRO A CA 1
ATOM 531 C C . PRO A 1 70 ? -8.631 19.885 -9.404 1.00 92.50 70 PRO A C 1
ATOM 533 O O . PRO A 1 70 ? -9.448 20.043 -8.500 1.00 92.50 70 PRO A O 1
ATOM 536 N N . VAL A 1 71 ? -7.371 19.516 -9.142 1.00 92.75 71 VAL A N 1
ATOM 537 C CA . VAL A 1 71 ? -6.841 19.201 -7.801 1.00 92.75 71 VAL A CA 1
ATOM 538 C C . VAL A 1 71 ? -6.503 20.486 -7.037 1.00 92.75 71 VAL A C 1
ATOM 540 O O . VAL A 1 71 ? -5.409 20.669 -6.510 1.00 92.75 71 VAL A O 1
ATOM 543 N N . ARG A 1 72 ? -7.462 21.407 -6.974 1.00 91.06 72 ARG A N 1
ATOM 544 C CA . ARG A 1 72 ? -7.409 22.624 -6.163 1.00 91.06 72 ARG A CA 1
ATOM 545 C C . ARG A 1 72 ? -8.480 22.552 -5.080 1.00 91.06 72 ARG A C 1
ATOM 547 O O . ARG A 1 72 ? -9.534 21.961 -5.317 1.00 91.06 72 ARG A O 1
ATOM 554 N N . PRO A 1 73 ? -8.254 23.166 -3.905 1.00 88.88 73 PRO A N 1
ATOM 555 C CA . PRO A 1 73 ? -9.306 23.304 -2.913 1.00 88.88 73 PRO A CA 1
ATOM 556 C C . PRO A 1 73 ? -10.572 23.901 -3.533 1.00 88.88 73 PRO A C 1
ATOM 558 O O . PRO A 1 73 ? -10.521 24.901 -4.249 1.00 88.88 73 PRO A O 1
ATOM 561 N N . SER A 1 74 ? -11.705 23.274 -3.252 1.00 88.69 74 SER A N 1
ATOM 562 C CA . SER A 1 74 ? -13.009 23.608 -3.818 1.00 88.69 74 SER A CA 1
ATOM 563 C C . SER A 1 74 ? -14.097 23.390 -2.763 1.00 88.69 74 SER A C 1
ATOM 565 O O . SER A 1 74 ? -13.815 23.038 -1.617 1.00 88.69 74 SER A O 1
ATOM 567 N N . ALA A 1 75 ? -15.367 23.573 -3.135 1.00 86.12 75 ALA A N 1
ATOM 568 C CA . ALA A 1 75 ? -16.479 23.288 -2.227 1.00 86.12 75 ALA A CA 1
ATOM 569 C C . ALA A 1 75 ? -16.502 21.819 -1.754 1.00 86.12 75 ALA A C 1
ATOM 571 O O . ALA A 1 75 ? -16.935 21.555 -0.635 1.00 86.12 75 ALA A O 1
ATOM 572 N N . ASN A 1 76 ? -16.026 20.885 -2.587 1.00 90.69 76 ASN A N 1
ATOM 573 C CA . ASN A 1 76 ? -16.012 19.444 -2.332 1.00 90.69 76 ASN A CA 1
ATOM 574 C C . ASN A 1 76 ? -14.610 18.854 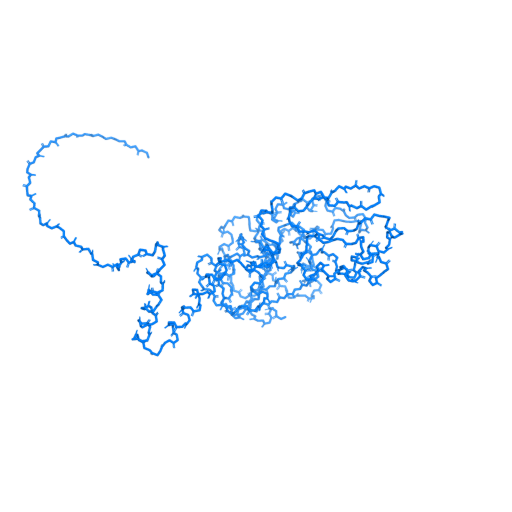-2.089 1.00 90.69 76 ASN A C 1
ATOM 576 O O . ASN A 1 76 ? -14.535 17.682 -1.745 1.00 90.69 76 ASN A O 1
ATOM 580 N N . LEU A 1 77 ? -13.517 19.614 -2.226 1.00 96.38 77 LEU A N 1
ATOM 581 C CA . LEU A 1 77 ? -12.149 19.163 -1.929 1.00 96.38 77 LEU A CA 1
ATOM 582 C C . LEU A 1 77 ? -11.479 20.082 -0.905 1.00 96.38 77 LEU A C 1
ATOM 584 O O . LEU A 1 77 ? -11.284 21.271 -1.147 1.00 96.38 77 LEU A O 1
ATOM 588 N N . ARG A 1 78 ? -11.080 19.519 0.237 1.00 96.75 78 ARG A N 1
ATOM 589 C CA . ARG A 1 78 ? -10.484 20.251 1.360 1.00 96.75 78 ARG A CA 1
ATOM 590 C C . ARG A 1 78 ? -9.113 19.690 1.707 1.00 96.75 78 ARG A C 1
ATOM 592 O O . ARG A 1 78 ? -8.953 18.488 1.916 1.00 96.75 78 ARG A O 1
ATOM 599 N N . PHE A 1 79 ? -8.129 20.573 1.807 1.00 96.75 79 PHE A N 1
ATOM 600 C CA . PHE A 1 79 ? -6.767 20.231 2.208 1.00 96.75 79 PHE A CA 1
ATOM 601 C C . PHE A 1 79 ? -6.600 20.466 3.706 1.00 96.75 79 PHE A C 1
ATOM 603 O O . PHE A 1 79 ? -6.860 21.562 4.199 1.00 96.75 79 PHE A O 1
ATOM 610 N N . LEU A 1 80 ? -6.174 19.437 4.436 1.00 95.88 80 LEU A N 1
ATOM 611 C CA . LEU A 1 80 ? -5.993 19.502 5.884 1.00 95.88 80 LEU A CA 1
ATOM 612 C C . LEU A 1 80 ? -4.505 19.648 6.193 1.00 95.88 80 LEU A C 1
ATOM 614 O O . LEU A 1 80 ? -3.789 18.672 6.406 1.00 95.88 80 LEU A O 1
ATOM 618 N N . ALA A 1 81 ? -4.004 20.881 6.187 1.00 90.94 81 ALA A N 1
ATOM 619 C CA . ALA A 1 81 ? -2.587 21.127 6.436 1.00 90.94 81 ALA A CA 1
ATOM 620 C C . ALA A 1 81 ? -2.221 20.866 7.907 1.00 90.94 81 ALA A C 1
ATOM 622 O O . ALA A 1 81 ? -1.187 20.259 8.204 1.00 90.94 81 ALA A O 1
ATOM 623 N N . LYS A 1 82 ? -3.083 21.263 8.850 1.00 92.56 82 LYS A N 1
ATOM 624 C CA . LYS A 1 82 ? -2.742 21.281 10.275 1.00 92.56 82 LYS A CA 1
ATOM 625 C C . LYS A 1 82 ? -3.323 20.065 11.008 1.00 92.56 82 LYS A C 1
ATOM 627 O O . LYS A 1 82 ? -4.384 19.574 10.628 1.00 92.56 82 LYS A O 1
ATOM 632 N N . PRO A 1 83 ? -2.663 19.558 12.067 1.00 87.06 83 PRO A N 1
ATOM 633 C CA . PRO A 1 83 ? -3.140 18.372 12.781 1.00 87.06 83 PRO A CA 1
ATOM 634 C C . PRO A 1 83 ? -4.576 18.496 13.310 1.00 87.06 83 PRO A C 1
ATOM 636 O O . PRO A 1 83 ? -5.355 17.560 13.183 1.00 87.06 83 PRO A O 1
ATOM 639 N N . TRP A 1 84 ? -4.966 19.659 13.837 1.00 89.00 84 TRP A N 1
ATOM 640 C CA . TRP A 1 84 ? -6.317 19.862 14.371 1.00 89.00 84 TRP A CA 1
ATOM 641 C C . TRP A 1 84 ? -7.416 19.847 13.298 1.00 89.00 84 TRP A C 1
ATOM 643 O O . TRP A 1 84 ? -8.563 19.533 13.612 1.00 89.00 84 TRP A O 1
ATOM 653 N N . ASP A 1 85 ? -7.079 20.133 12.036 1.00 91.25 85 ASP A N 1
ATOM 654 C CA . ASP A 1 85 ? -8.026 20.028 10.923 1.00 91.25 85 ASP A CA 1
ATOM 655 C C . ASP A 1 85 ? -8.380 18.548 10.667 1.00 91.25 85 ASP A C 1
ATOM 657 O O . ASP A 1 85 ? -9.547 18.206 10.468 1.00 91.25 85 ASP A O 1
ATOM 661 N N . SER A 1 86 ? -7.387 17.651 10.766 1.00 92.06 86 SER A N 1
ATOM 662 C CA . SER A 1 86 ? -7.575 16.189 10.712 1.00 92.06 86 SER A CA 1
ATOM 663 C C . SER A 1 86 ? -8.436 15.676 11.870 1.00 92.06 86 SER A C 1
ATOM 665 O O . SER A 1 86 ? -9.340 14.853 11.680 1.00 92.06 86 SER A O 1
ATOM 667 N N . ASP A 1 87 ? -8.205 16.205 13.073 1.00 90.06 87 ASP A N 1
ATOM 668 C CA . ASP A 1 87 ? -8.950 15.847 14.284 1.00 90.06 87 ASP A CA 1
ATOM 669 C C . ASP A 1 87 ? -10.433 16.222 14.170 1.00 90.06 87 ASP A C 1
ATOM 671 O O . ASP A 1 87 ? -11.309 15.491 14.636 1.00 90.06 87 ASP A O 1
ATOM 675 N N . GLY A 1 88 ? -10.738 17.321 13.474 1.00 92.06 88 GLY A N 1
ATOM 676 C CA . GLY A 1 88 ? -12.107 17.740 13.178 1.00 92.06 88 GLY A CA 1
ATOM 677 C C . GLY A 1 88 ? -12.930 16.678 12.438 1.00 92.06 88 GLY A C 1
ATOM 678 O O . GLY A 1 88 ? -14.138 16.575 12.667 1.00 92.06 88 GLY A O 1
ATOM 679 N N . LEU A 1 89 ? -12.285 15.822 11.633 1.00 93.62 89 LEU A N 1
ATOM 680 C CA . LEU A 1 89 ? -12.963 14.759 10.880 1.00 93.62 89 LEU A CA 1
ATOM 681 C C . LEU A 1 89 ? -13.635 13.709 11.775 1.00 93.62 89 LEU A C 1
ATOM 683 O O . LEU A 1 89 ? -14.479 12.954 11.301 1.00 93.62 89 LEU A O 1
ATOM 687 N N . GLU A 1 90 ? -13.281 13.629 13.060 1.00 88.31 90 GLU A N 1
ATOM 688 C CA . GLU A 1 90 ? -13.918 12.706 14.010 1.00 88.31 90 GLU A CA 1
ATOM 689 C C . GLU A 1 90 ? -15.401 13.010 14.226 1.00 88.31 90 GLU A C 1
ATOM 691 O O . GLU A 1 90 ? -16.177 12.111 14.548 1.00 88.31 90 GLU A O 1
ATOM 696 N N . ARG A 1 91 ? -15.793 14.269 14.017 1.00 90.44 91 ARG A N 1
ATOM 697 C CA . ARG A 1 91 ? -17.157 14.764 14.229 1.00 90.44 91 ARG A CA 1
ATOM 698 C C . ARG A 1 91 ? -18.057 14.545 13.016 1.00 90.44 91 ARG A C 1
ATOM 700 O O . ARG A 1 91 ? -19.267 14.725 13.116 1.00 90.44 91 ARG A O 1
ATOM 707 N N . LEU A 1 92 ? -17.479 14.176 11.873 1.00 93.00 92 LEU A N 1
ATOM 708 C CA . LEU A 1 92 ? -18.228 13.960 10.644 1.00 93.00 92 LEU A CA 1
ATOM 709 C C . LEU A 1 92 ? -18.928 12.599 10.657 1.00 93.00 92 LEU A C 1
ATOM 711 O O . LEU A 1 92 ? -18.407 11.583 11.127 1.00 93.00 92 LEU A O 1
ATOM 715 N N . SER A 1 93 ? -20.128 12.581 10.089 1.00 89.69 93 SER A N 1
ATOM 716 C CA . SER A 1 93 ? -20.931 11.379 9.896 1.00 89.69 93 SER A CA 1
ATOM 717 C C . SER A 1 93 ? -21.399 11.287 8.445 1.00 89.69 93 SER A C 1
ATOM 719 O O . SER A 1 93 ? -21.322 12.258 7.696 1.00 89.69 93 SER A O 1
ATOM 721 N N . GLY A 1 94 ? -21.841 10.100 8.030 1.00 93.19 94 GLY A N 1
ATOM 722 C CA . GLY A 1 94 ? -22.286 9.861 6.659 1.00 93.19 94 GLY A CA 1
ATOM 723 C C . GLY A 1 94 ? -21.150 9.783 5.636 1.00 93.19 94 GLY A C 1
ATOM 724 O O . GLY A 1 94 ? -19.998 9.488 5.968 1.00 93.19 94 GLY A O 1
ATOM 725 N N . TRP A 1 95 ? -21.510 9.995 4.371 1.00 96.38 95 TRP A N 1
ATOM 726 C CA . TRP A 1 95 ? -20.625 9.830 3.221 1.00 96.38 95 TRP A CA 1
ATOM 727 C C . TRP A 1 95 ? -19.630 10.983 3.086 1.00 96.38 95 TRP A C 1
ATOM 729 O O . TRP A 1 95 ? -20.017 12.138 2.952 1.00 96.38 95 TRP A O 1
ATOM 739 N N . HIS A 1 96 ? -18.350 10.634 3.088 1.00 97.44 96 HIS A N 1
ATOM 740 C CA . HIS A 1 96 ? -17.232 11.498 2.727 1.00 97.44 96 HIS A CA 1
ATOM 741 C C . HIS A 1 96 ? -16.027 10.622 2.372 1.00 97.44 96 HIS A C 1
ATOM 743 O O . HIS A 1 96 ? -15.979 9.439 2.735 1.00 97.44 96 HIS A O 1
ATOM 749 N N . VAL A 1 97 ? -15.055 11.193 1.666 1.00 98.12 97 VAL A N 1
ATOM 750 C CA . VAL A 1 97 ? -13.827 10.509 1.253 1.00 98.12 97 VAL A CA 1
ATOM 751 C C . VAL A 1 97 ? -12.637 11.130 1.974 1.00 98.12 97 VAL A C 1
ATOM 753 O O . VAL A 1 97 ? -12.516 12.347 2.045 1.00 98.12 97 VAL A O 1
ATOM 756 N N . ILE A 1 98 ? -11.748 10.302 2.515 1.00 98.12 98 ILE A N 1
ATOM 757 C CA . ILE A 1 98 ? -10.514 10.738 3.174 1.00 98.12 98 ILE A CA 1
ATOM 758 C C . ILE A 1 98 ? -9.342 10.080 2.456 1.00 98.12 98 ILE A C 1
ATOM 760 O O . ILE A 1 98 ? -9.225 8.856 2.473 1.00 98.12 98 ILE A O 1
ATOM 764 N N . LEU A 1 99 ? -8.462 10.878 1.862 1.00 97.75 99 LEU A N 1
ATOM 765 C CA . LEU A 1 99 ? -7.169 10.439 1.354 1.00 97.75 99 LEU A CA 1
ATOM 766 C C . LEU A 1 99 ? -6.116 10.793 2.399 1.00 97.75 99 LEU A C 1
ATOM 768 O O . LEU A 1 99 ? -5.937 11.966 2.714 1.00 97.75 99 LEU A O 1
ATOM 772 N N . ALA A 1 100 ? -5.422 9.799 2.949 1.00 96.44 100 ALA A N 1
ATOM 773 C CA . ALA A 1 100 ? -4.441 10.031 4.007 1.00 96.44 100 ALA A CA 1
ATOM 774 C C . ALA A 1 100 ? -3.182 9.186 3.822 1.00 96.44 100 ALA A C 1
ATOM 776 O O . ALA A 1 100 ? -3.245 8.021 3.431 1.00 96.44 100 ALA A O 1
ATOM 777 N N . ALA A 1 101 ? -2.034 9.767 4.165 1.00 92.62 101 ALA A N 1
ATOM 778 C CA . ALA A 1 101 ? -0.748 9.080 4.113 1.00 92.62 101 ALA A CA 1
ATOM 779 C C . ALA A 1 101 ? -0.429 8.330 5.422 1.00 92.62 101 ALA A C 1
ATOM 781 O O . ALA A 1 101 ? -0.808 8.791 6.503 1.00 92.62 101 ALA A O 1
ATOM 782 N N . SER A 1 102 ? 0.310 7.213 5.386 1.00 91.94 102 SER A N 1
ATOM 783 C CA . SER A 1 102 ? 0.976 6.597 4.220 1.00 91.94 102 SER A CA 1
ATOM 784 C C . SER A 1 102 ? 0.168 5.489 3.521 1.00 91.94 102 SER A C 1
ATOM 786 O O . SER A 1 102 ? -0.688 4.842 4.118 1.00 91.94 102 SER A O 1
ATOM 788 N N . GLY A 1 103 ? 0.479 5.224 2.247 1.00 92.50 103 GLY A N 1
ATOM 789 C CA . GLY A 1 103 ? -0.263 4.273 1.404 1.00 92.50 103 GLY A CA 1
ATOM 790 C C . GLY A 1 103 ? -0.142 2.794 1.782 1.00 92.50 103 GLY A C 1
ATOM 791 O O . GLY A 1 103 ? -0.926 1.988 1.287 1.00 92.50 103 GLY A O 1
ATOM 792 N N . MET A 1 104 ? 0.801 2.442 2.664 1.00 94.88 104 MET A N 1
ATOM 793 C CA . MET A 1 104 ? 0.924 1.097 3.255 1.00 94.88 104 MET A CA 1
ATOM 794 C C . MET A 1 104 ? 0.453 1.029 4.715 1.00 94.88 104 MET A C 1
ATOM 796 O O . MET A 1 104 ? 0.580 0.002 5.376 1.00 94.88 104 MET A O 1
ATOM 800 N N . CYS A 1 105 ? -0.130 2.119 5.227 1.00 96.06 105 CYS A N 1
ATOM 801 C CA . CYS A 1 105 ? -0.709 2.223 6.569 1.00 96.06 105 CYS A CA 1
ATOM 802 C C . CYS A 1 105 ? 0.281 2.159 7.751 1.00 96.06 105 CYS A C 1
ATOM 804 O O . CYS A 1 105 ? -0.157 2.160 8.902 1.00 96.06 105 CYS A O 1
ATOM 806 N N . ASP A 1 106 ? 1.595 2.143 7.517 1.00 88.69 106 ASP A N 1
ATOM 807 C CA . ASP A 1 106 ? 2.591 1.946 8.587 1.00 88.69 106 ASP A CA 1
ATOM 808 C C . ASP A 1 106 ? 2.895 3.199 9.410 1.00 88.69 106 ASP A C 1
ATOM 810 O O . ASP A 1 106 ? 3.317 3.116 10.570 1.00 88.69 106 ASP A O 1
ATOM 814 N N . ALA A 1 107 ? 2.662 4.376 8.832 1.00 89.81 107 ALA A N 1
ATOM 815 C CA . ALA A 1 107 ? 2.999 5.659 9.435 1.00 89.81 107 ALA A CA 1
ATOM 816 C C . ALA A 1 107 ? 2.059 6.771 8.955 1.00 89.81 107 ALA A C 1
ATOM 818 O O . ALA A 1 107 ? 1.274 6.591 8.027 1.00 89.81 107 ALA A O 1
ATOM 819 N N . GLY A 1 108 ? 2.160 7.938 9.588 1.00 90.62 108 GLY A N 1
ATOM 820 C CA . GLY A 1 108 ? 1.393 9.123 9.212 1.00 90.62 108 GLY A CA 1
ATOM 821 C C . GLY A 1 108 ? -0.045 9.137 9.737 1.00 90.62 108 GLY A C 1
ATOM 822 O O . GLY A 1 108 ? -0.450 8.320 10.572 1.00 90.62 108 GLY A O 1
ATOM 823 N N . ARG A 1 109 ? -0.814 10.117 9.252 1.00 92.62 109 ARG A N 1
ATOM 824 C CA . ARG A 1 109 ? -2.168 10.441 9.732 1.00 92.62 109 ARG A CA 1
ATOM 825 C C . ARG A 1 109 ? -3.180 9.326 9.472 1.00 92.62 109 ARG A C 1
ATOM 827 O O . ARG A 1 109 ? -4.103 9.138 10.266 1.00 92.62 109 ARG A O 1
ATOM 834 N N . VAL A 1 110 ? -2.945 8.490 8.457 1.00 95.81 110 VAL A N 1
ATOM 835 C CA . VAL A 1 110 ? -3.786 7.324 8.155 1.00 95.81 110 VAL A CA 1
ATOM 836 C C . VAL A 1 110 ? -3.961 6.400 9.362 1.00 95.81 110 VAL A C 1
ATOM 838 O O . VAL A 1 110 ? -5.047 5.863 9.557 1.00 95.81 110 VAL A O 1
ATOM 841 N N . ARG A 1 111 ? -2.951 6.254 10.235 1.00 95.12 111 ARG A N 1
ATOM 842 C CA . ARG A 1 111 ? -3.050 5.387 11.423 1.00 95.12 111 ARG A CA 1
ATOM 843 C C . ARG A 1 111 ? -4.122 5.863 12.391 1.00 95.12 111 ARG A C 1
ATOM 845 O O . ARG A 1 111 ? -4.853 5.036 12.932 1.00 95.12 111 ARG A O 1
ATOM 852 N N . LYS A 1 112 ? -4.253 7.180 12.574 1.00 94.12 112 LYS A N 1
ATOM 853 C CA . LYS A 1 112 ? -5.301 7.765 13.417 1.00 94.12 112 LYS A CA 1
ATOM 854 C C . LYS A 1 112 ? -6.681 7.482 12.826 1.00 94.12 112 LYS A C 1
ATOM 856 O O . LYS A 1 112 ? -7.571 7.011 13.535 1.00 94.12 112 LYS A O 1
ATOM 861 N N . HIS A 1 113 ? -6.841 7.665 11.516 1.00 96.69 113 HIS A N 1
ATOM 862 C CA . HIS A 1 113 ? -8.088 7.311 10.839 1.00 96.69 113 HIS A CA 1
ATOM 863 C C . HIS A 1 113 ? -8.397 5.817 10.919 1.00 96.69 113 HIS A C 1
ATOM 865 O O . HIS A 1 113 ? -9.539 5.459 11.182 1.00 96.69 113 HIS A O 1
ATOM 871 N N . LEU A 1 114 ? -7.409 4.937 10.760 1.00 97.62 114 LEU A N 1
ATOM 872 C CA . LEU A 1 114 ? -7.604 3.493 10.875 1.00 97.62 114 LEU A CA 1
ATOM 873 C C . LEU A 1 114 ? -8.051 3.094 12.284 1.00 97.62 114 LEU A C 1
ATOM 875 O O . LEU A 1 114 ? -9.037 2.371 12.406 1.00 97.62 114 LEU A O 1
ATOM 879 N N . LYS A 1 115 ? -7.424 3.622 13.347 1.00 95.69 115 LYS A N 1
ATOM 880 C CA . LYS A 1 115 ? -7.887 3.395 14.733 1.00 95.69 115 LYS A CA 1
ATOM 881 C C . LYS A 1 115 ? -9.349 3.801 14.915 1.00 95.69 115 LYS A C 1
ATOM 883 O O . LYS A 1 115 ? -10.116 3.081 15.547 1.00 95.69 115 LYS A O 1
ATOM 888 N N . ARG A 1 116 ? -9.750 4.924 14.318 1.00 94.88 116 ARG A N 1
ATOM 889 C CA . ARG A 1 116 ? -11.119 5.450 14.389 1.00 94.88 116 ARG A CA 1
ATOM 890 C C . ARG A 1 116 ? -12.129 4.675 13.545 1.00 94.88 116 ARG A C 1
ATOM 892 O O . ARG A 1 116 ? -13.293 4.586 13.924 1.00 94.88 116 ARG A O 1
ATOM 899 N N . LEU A 1 117 ? -11.729 4.192 12.373 1.00 97.19 117 LEU A N 1
ATOM 900 C CA . LEU A 1 117 ? -12.659 3.713 11.351 1.00 97.19 117 LEU A CA 1
ATOM 901 C C . LEU A 1 117 ? -12.711 2.192 11.248 1.00 97.19 117 LEU A C 1
ATOM 903 O O . LEU A 1 117 ? -13.773 1.669 10.927 1.00 97.19 117 LEU A O 1
ATOM 907 N N . LEU A 1 118 ? -11.631 1.465 11.556 1.00 98.12 118 LEU A N 1
ATOM 908 C CA . LEU A 1 118 ? -11.580 0.012 11.349 1.00 98.12 118 LEU A CA 1
ATOM 909 C C . LEU A 1 118 ? -12.642 -0.752 12.139 1.00 98.12 118 LEU A C 1
ATOM 911 O O . LEU A 1 118 ? -13.122 -1.770 11.656 1.00 98.12 118 LEU A O 1
ATOM 915 N N . TRP A 1 119 ? -13.056 -0.273 13.311 1.00 97.06 119 TRP A N 1
ATOM 916 C CA . TRP A 1 119 ? -14.085 -0.931 14.123 1.00 97.06 119 TRP A CA 1
ATOM 917 C C . TRP A 1 119 ? -15.523 -0.581 13.702 1.00 97.06 119 TRP A C 1
ATOM 919 O O . TRP A 1 119 ? -16.474 -1.176 14.219 1.00 97.06 119 TRP A O 1
ATOM 929 N N . ARG A 1 120 ? -15.709 0.348 12.755 1.00 96.75 120 ARG A N 1
ATOM 930 C CA . ARG A 1 120 ? -17.026 0.792 12.279 1.00 96.75 120 ARG A CA 1
ATOM 931 C C . ARG A 1 120 ? -17.448 -0.007 11.052 1.00 96.75 120 ARG A C 1
ATOM 933 O O . ARG A 1 120 ? -16.771 0.014 10.028 1.00 96.75 120 ARG A O 1
ATOM 940 N N . LYS A 1 121 ? -18.595 -0.684 11.130 1.00 96.81 121 LYS A N 1
ATOM 941 C CA . LYS A 1 121 ? -19.110 -1.534 10.040 1.00 96.81 121 LYS A CA 1
ATOM 942 C C . LYS A 1 121 ? -19.587 -0.733 8.828 1.00 96.81 121 LYS A C 1
ATOM 944 O O . LYS A 1 121 ? -19.782 -1.315 7.772 1.00 96.81 121 LYS A O 1
ATOM 949 N N . GLU A 1 122 ? -19.817 0.568 8.962 1.00 96.56 122 GLU A N 1
ATOM 950 C CA . GLU A 1 122 ? -20.248 1.469 7.886 1.00 96.56 122 GLU A CA 1
ATOM 951 C C . GLU A 1 122 ? -19.055 1.991 7.072 1.00 96.56 122 GLU A C 1
ATOM 953 O O . GLU A 1 122 ? -19.203 2.345 5.905 1.00 96.56 122 GLU A O 1
ATOM 958 N N . ALA A 1 123 ? -17.858 2.010 7.669 1.00 98.12 123 ALA A N 1
ATOM 959 C CA . ALA A 1 123 ? -16.654 2.506 7.019 1.00 98.12 123 ALA A CA 1
ATOM 960 C C . ALA A 1 123 ? -16.122 1.517 5.972 1.00 98.12 123 ALA A C 1
ATOM 962 O O . ALA A 1 123 ? -16.274 0.292 6.078 1.00 98.12 123 ALA A O 1
ATOM 963 N N . THR A 1 124 ? -15.454 2.066 4.961 1.00 98.56 124 THR A N 1
ATOM 964 C CA . THR A 1 124 ? -14.702 1.300 3.967 1.00 98.56 124 THR A CA 1
ATOM 965 C C . THR A 1 124 ? -13.270 1.818 3.905 1.00 98.56 124 THR A C 1
ATOM 967 O O . THR A 1 124 ? -13.059 3.024 3.838 1.00 98.56 124 THR A O 1
ATOM 970 N N . VAL A 1 125 ? -12.296 0.911 3.911 1.00 98.44 125 VAL A N 1
ATOM 971 C CA . VAL A 1 125 ? -10.886 1.198 3.629 1.00 98.44 125 VAL A CA 1
ATOM 972 C C . VAL A 1 125 ? -10.568 0.644 2.245 1.00 98.44 125 VAL A C 1
ATOM 974 O O . VAL A 1 125 ? -10.712 -0.559 2.021 1.00 98.44 125 VAL A O 1
ATOM 977 N N . LEU A 1 126 ? -10.166 1.507 1.316 1.00 97.62 126 LEU A N 1
ATOM 978 C CA . LEU A 1 126 ? -9.766 1.127 -0.036 1.00 97.62 126 LEU A CA 1
ATOM 979 C C . LEU A 1 126 ? -8.249 1.223 -0.175 1.00 97.62 126 LEU A C 1
ATOM 981 O O . LEU A 1 126 ? -7.693 2.314 -0.210 1.00 97.62 126 LEU A O 1
ATOM 985 N N . LEU A 1 127 ? -7.594 0.073 -0.279 1.00 96.88 127 LEU A N 1
ATOM 986 C CA . LEU A 1 127 ? -6.168 -0.030 -0.566 1.00 96.88 127 LEU A CA 1
ATOM 987 C C . LEU A 1 127 ? -5.967 0.108 -2.079 1.00 96.88 127 LEU A C 1
ATOM 989 O O . LEU A 1 127 ? -6.430 -0.740 -2.843 1.00 96.88 127 LEU A O 1
ATOM 993 N N . SER A 1 128 ? -5.312 1.182 -2.512 1.00 92.25 128 SER A N 1
ATOM 994 C CA . SER A 1 128 ? -5.164 1.548 -3.929 1.00 92.25 128 SER A CA 1
ATOM 995 C C . SER A 1 128 ? -3.809 1.173 -4.540 1.00 92.25 128 SER A C 1
ATOM 997 O O . SER A 1 128 ? -3.424 1.689 -5.581 1.00 92.25 128 SER A O 1
ATOM 999 N N . GLY A 1 129 ? -3.052 0.273 -3.917 1.00 88.06 129 GLY A N 1
ATOM 1000 C CA . GLY A 1 129 ? -1.777 -0.171 -4.469 1.00 88.06 129 GLY A CA 1
ATOM 1001 C C . GLY A 1 129 ? -1.153 -1.314 -3.685 1.00 88.06 129 GLY A C 1
ATOM 1002 O O . GLY A 1 129 ? -1.726 -1.799 -2.705 1.00 88.06 129 GLY A O 1
ATOM 1003 N N . PHE A 1 130 ? 0.039 -1.724 -4.121 1.00 90.62 130 PHE A N 1
ATOM 1004 C CA . PHE A 1 130 ? 0.790 -2.819 -3.514 1.00 90.62 130 PHE A CA 1
ATOM 1005 C C . PHE A 1 130 ? 1.049 -2.589 -2.018 1.00 90.62 130 PHE A C 1
ATOM 1007 O O . PHE A 1 130 ? 1.337 -1.471 -1.590 1.00 90.62 130 PHE A O 1
ATOM 1014 N N . GLN A 1 131 ? 0.948 -3.667 -1.240 1.00 93.31 131 GLN A N 1
ATOM 1015 C CA . GLN A 1 131 ? 1.133 -3.675 0.208 1.00 93.31 131 GLN A CA 1
ATOM 1016 C C . GLN A 1 131 ? 2.239 -4.673 0.558 1.00 93.31 131 GLN A C 1
ATOM 1018 O O . GLN A 1 131 ? 2.047 -5.889 0.446 1.00 93.31 131 GLN A O 1
ATOM 1023 N N . ALA A 1 132 ? 3.399 -4.162 0.966 1.00 91.38 132 ALA A N 1
ATOM 1024 C CA . ALA A 1 132 ? 4.556 -4.995 1.277 1.00 91.38 132 ALA A CA 1
ATOM 1025 C C . ALA A 1 132 ? 4.310 -5.896 2.499 1.00 91.38 132 ALA A C 1
ATOM 1027 O O . ALA A 1 132 ? 3.554 -5.546 3.411 1.00 91.38 132 ALA A O 1
ATOM 1028 N N . ALA A 1 133 ? 4.960 -7.059 2.528 1.00 89.94 133 ALA A N 1
ATOM 1029 C CA . ALA A 1 133 ? 4.945 -7.947 3.687 1.00 89.94 133 ALA A CA 1
ATOM 1030 C C . ALA A 1 133 ? 5.346 -7.201 4.974 1.00 89.94 133 ALA A C 1
ATOM 1032 O O . ALA A 1 133 ? 6.227 -6.346 4.963 1.00 89.94 133 ALA A O 1
ATOM 1033 N N . GLY A 1 134 ? 4.668 -7.507 6.082 1.00 87.00 134 GLY A N 1
ATOM 1034 C CA . GLY A 1 134 ? 4.927 -6.876 7.382 1.00 87.00 134 GLY A CA 1
ATOM 1035 C C . GLY A 1 134 ? 4.288 -5.501 7.587 1.00 87.00 134 GLY A C 1
ATOM 1036 O O . GLY A 1 134 ? 4.338 -4.985 8.701 1.00 87.00 134 GLY A O 1
ATOM 1037 N N . THR A 1 135 ? 3.649 -4.927 6.565 1.00 93.06 135 THR A N 1
ATOM 1038 C CA . THR A 1 135 ? 2.936 -3.650 6.705 1.00 93.06 135 THR A CA 1
ATOM 1039 C C . THR A 1 135 ? 1.536 -3.839 7.283 1.00 93.06 135 THR A C 1
ATOM 1041 O O . THR A 1 135 ? 0.879 -4.863 7.056 1.00 93.06 135 THR A O 1
ATOM 1044 N N . LEU A 1 136 ? 1.021 -2.827 7.989 1.00 94.81 136 LEU A N 1
ATOM 1045 C CA . LEU A 1 136 ? -0.366 -2.843 8.473 1.00 94.81 136 LEU A CA 1
ATOM 1046 C C . LEU A 1 136 ? -1.349 -2.976 7.304 1.00 94.81 136 LEU A C 1
ATOM 1048 O O . LEU A 1 136 ? -2.352 -3.683 7.401 1.00 94.81 136 LEU A O 1
ATOM 1052 N N . GLY A 1 137 ? -1.059 -2.310 6.189 1.00 96.31 137 GLY A N 1
ATOM 1053 C CA . GLY A 1 137 ? -1.881 -2.382 4.996 1.00 96.31 137 GLY A CA 1
ATOM 1054 C C . GLY A 1 137 ? -1.930 -3.789 4.398 1.00 96.31 137 GLY A C 1
ATOM 1055 O O . GLY A 1 137 ? -3.009 -4.225 4.001 1.00 96.31 137 GLY A O 1
ATOM 1056 N N . ARG A 1 138 ? -0.829 -4.555 4.439 1.00 95.06 138 ARG A N 1
ATOM 1057 C CA . ARG A 1 138 ? -0.817 -5.971 4.030 1.00 95.06 138 ARG A CA 1
ATOM 1058 C C . ARG A 1 138 ? -1.647 -6.848 4.959 1.00 95.06 138 ARG A C 1
ATOM 1060 O O . ARG A 1 138 ? -2.454 -7.626 4.467 1.00 95.06 138 ARG A O 1
ATOM 1067 N N . LEU A 1 139 ? -1.547 -6.665 6.277 1.00 94.81 139 LEU A N 1
ATOM 1068 C CA . LEU A 1 139 ? -2.393 -7.396 7.234 1.00 94.81 139 LEU A CA 1
ATOM 1069 C C . LEU A 1 139 ? -3.890 -7.150 6.979 1.00 94.81 139 LEU A C 1
ATOM 1071 O O . LEU A 1 139 ? -4.692 -8.083 6.980 1.00 94.81 139 LEU A O 1
ATOM 1075 N N . LEU A 1 140 ? -4.271 -5.895 6.718 1.00 97.19 140 LEU A N 1
ATOM 1076 C CA . LEU A 1 140 ? -5.646 -5.544 6.351 1.00 97.19 140 LEU A CA 1
ATOM 1077 C C . LEU A 1 140 ? -6.045 -6.160 5.008 1.00 97.19 140 LEU A C 1
ATOM 1079 O O . LEU A 1 140 ? -7.155 -6.674 4.870 1.00 97.19 140 LEU A O 1
ATOM 1083 N N . ALA A 1 141 ? -5.144 -6.122 4.027 1.00 96.38 141 ALA A N 1
ATOM 1084 C CA . ALA A 1 141 ? -5.358 -6.709 2.716 1.00 96.38 141 ALA A CA 1
ATOM 1085 C C . ALA A 1 141 ? -5.609 -8.223 2.816 1.00 96.38 141 ALA A C 1
ATOM 1087 O O . ALA A 1 141 ? -6.494 -8.743 2.135 1.00 96.38 141 ALA A O 1
ATOM 1088 N N . ASP A 1 142 ? -4.872 -8.919 3.673 1.00 95.38 142 ASP A N 1
ATOM 1089 C CA . ASP A 1 142 ? -4.969 -10.368 3.867 1.00 95.38 142 ASP A CA 1
ATOM 1090 C C . ASP A 1 142 ? -6.167 -10.767 4.752 1.00 95.38 142 ASP A C 1
ATOM 1092 O O . ASP A 1 142 ? -6.414 -11.947 4.987 1.00 95.38 142 ASP A O 1
ATOM 1096 N N . GLY A 1 143 ? -6.969 -9.789 5.194 1.00 96.12 143 GLY A N 1
ATOM 1097 C CA . GLY A 1 143 ? -8.234 -10.026 5.888 1.00 96.12 143 GLY A CA 1
ATOM 1098 C C . GLY A 1 143 ? -8.089 -10.246 7.391 1.00 96.12 143 GLY A C 1
ATOM 1099 O O . GLY A 1 143 ? -8.956 -10.882 7.993 1.00 96.12 143 GLY A O 1
ATOM 1100 N N . ALA A 1 144 ? -7.025 -9.724 8.011 1.00 94.56 144 ALA A N 1
ATOM 1101 C CA . ALA A 1 144 ? -6.826 -9.839 9.451 1.00 94.56 144 ALA A CA 1
ATOM 1102 C C . ALA A 1 144 ? -8.061 -9.320 10.225 1.00 94.56 144 ALA A C 1
ATOM 1104 O O . ALA A 1 144 ? -8.442 -8.155 10.075 1.00 94.56 144 ALA A O 1
ATOM 1105 N N . PRO A 1 145 ? -8.695 -10.140 11.088 1.00 94.12 145 PRO A N 1
ATOM 1106 C CA . PRO A 1 145 ? -9.912 -9.746 11.806 1.00 94.12 145 PRO A CA 1
ATOM 1107 C C . PRO A 1 145 ? -9.635 -8.764 12.953 1.00 94.12 145 PRO A C 1
ATOM 1109 O O . PRO A 1 145 ? -10.550 -8.124 13.484 1.00 94.12 145 PRO A O 1
ATOM 1112 N N . ARG A 1 146 ? -8.373 -8.670 13.377 1.00 94.38 146 ARG A N 1
ATOM 1113 C CA . ARG A 1 146 ? -7.863 -7.773 14.413 1.00 94.38 146 ARG A CA 1
ATOM 1114 C C . ARG A 1 146 ? -6.454 -7.344 13.999 1.00 94.38 146 ARG A C 1
ATOM 1116 O O . ARG A 1 146 ? -5.736 -8.130 13.387 1.00 94.38 146 ARG A O 1
ATOM 1123 N N . VAL A 1 147 ? -6.062 -6.127 14.351 1.00 94.81 147 VAL A N 1
ATOM 1124 C CA . VAL A 1 147 ? -4.721 -5.572 14.102 1.00 94.81 147 VAL A CA 1
ATOM 1125 C C . VAL A 1 147 ? -4.259 -4.760 15.311 1.00 94.81 147 VAL A C 1
ATOM 1127 O O . VAL A 1 147 ? -5.095 -4.293 16.082 1.00 94.81 147 VAL A O 1
ATOM 1130 N N . SER A 1 148 ? -2.950 -4.560 15.479 1.00 92.31 148 SER A N 1
ATOM 1131 C CA . SER A 1 148 ? -2.417 -3.635 16.489 1.00 92.31 148 SER A CA 1
ATOM 1132 C C . SER A 1 148 ? -2.029 -2.305 15.851 1.00 92.31 148 SER A C 1
ATOM 1134 O O . SER A 1 148 ? -1.308 -2.271 14.853 1.00 92.31 148 SER A O 1
ATOM 1136 N N . ILE A 1 149 ? -2.483 -1.192 16.427 1.00 93.50 149 ILE A N 1
ATOM 1137 C CA . ILE A 1 149 ? -2.126 0.151 15.971 1.00 93.50 149 ILE A CA 1
ATOM 1138 C C . ILE A 1 149 ? -1.744 1.005 17.180 1.00 93.50 149 ILE A C 1
ATOM 1140 O O . ILE A 1 149 ? -2.597 1.414 17.958 1.00 93.50 149 ILE A O 1
ATOM 1144 N N . GLN A 1 150 ? -0.449 1.329 17.290 1.00 88.44 150 GLN A N 1
ATOM 1145 C CA . GLN A 1 150 ? 0.121 2.106 18.404 1.00 88.44 150 GLN A CA 1
ATOM 1146 C C . GLN A 1 150 ? -0.121 1.436 19.767 1.00 88.44 150 GLN A C 1
ATOM 1148 O O . GLN A 1 150 ? -0.458 2.105 20.735 1.00 88.44 150 GLN A O 1
ATOM 1153 N N . GLY A 1 151 ? 0.020 0.109 19.824 1.00 86.12 151 GLY A N 1
ATOM 1154 C CA . GLY A 1 151 ? -0.188 -0.685 21.039 1.00 86.12 151 GLY A CA 1
ATOM 1155 C C . GLY A 1 151 ? -1.637 -1.114 21.262 1.00 86.12 151 GLY A C 1
ATOM 1156 O O . GLY A 1 151 ? -1.861 -2.159 21.863 1.00 86.12 151 GLY A O 1
ATOM 1157 N N . ASP A 1 152 ? -2.605 -0.390 20.701 1.00 89.38 152 ASP A N 1
ATOM 1158 C CA . ASP A 1 152 ? -4.015 -0.735 20.849 1.00 89.38 152 ASP A CA 1
ATOM 1159 C C . ASP A 1 152 ? -4.425 -1.834 19.878 1.00 89.38 152 ASP A C 1
ATOM 1161 O O . ASP A 1 152 ? -4.124 -1.790 18.681 1.00 89.38 152 ASP A O 1
ATOM 1165 N N . GLU A 1 153 ? -5.163 -2.806 20.391 1.00 92.88 153 GLU A N 1
ATOM 1166 C CA . GLU A 1 153 ? -5.765 -3.847 19.580 1.00 92.88 153 GLU A CA 1
ATOM 1167 C C . GLU A 1 153 ? -7.098 -3.360 18.996 1.00 92.88 153 GLU A C 1
ATOM 1169 O O . GLU A 1 153 ? -8.025 -2.994 19.720 1.00 92.88 153 GLU A O 1
ATOM 1174 N N . VAL A 1 154 ? -7.209 -3.362 17.669 1.00 95.50 154 VAL A N 1
ATOM 1175 C CA . VAL A 1 154 ? -8.371 -2.852 16.939 1.00 95.50 154 VAL A CA 1
ATOM 1176 C C . VAL A 1 154 ? -9.026 -3.989 16.168 1.00 95.50 154 VAL A C 1
ATOM 1178 O O . VAL A 1 154 ? -8.404 -4.631 15.320 1.00 95.50 154 VAL A O 1
ATOM 1181 N N . ARG A 1 155 ? -10.314 -4.230 16.430 1.00 96.38 155 ARG A N 1
ATOM 1182 C CA . ARG A 1 155 ? -11.115 -5.182 15.652 1.00 96.38 155 ARG A CA 1
ATOM 1183 C C . ARG A 1 155 ? -11.460 -4.590 14.289 1.00 96.38 155 ARG A C 1
ATOM 1185 O O . ARG A 1 155 ? -11.999 -3.489 14.212 1.00 96.38 155 ARG A O 1
ATOM 1192 N N . VAL A 1 156 ? -11.232 -5.357 13.230 1.00 98.06 156 VAL A N 1
ATOM 1193 C CA . VAL A 1 156 ? -11.550 -4.965 11.856 1.00 98.06 156 VAL A CA 1
ATOM 1194 C C . VAL A 1 156 ? -12.989 -5.377 11.543 1.00 98.06 156 VAL A C 1
ATOM 1196 O O . VAL A 1 156 ? -13.299 -6.548 11.340 1.00 98.06 156 VAL A O 1
ATOM 1199 N N . ARG A 1 157 ? -13.899 -4.402 11.572 1.00 98.00 157 ARG A N 1
ATOM 1200 C CA . ARG A 1 157 ? -15.307 -4.515 11.147 1.00 98.00 157 ARG A CA 1
ATOM 1201 C C . ARG A 1 157 ? -15.606 -3.708 9.883 1.00 98.00 157 ARG A C 1
ATOM 1203 O O . ARG A 1 157 ? -16.606 -3.977 9.220 1.00 98.00 157 ARG A O 1
ATOM 1210 N N . ALA A 1 158 ? -14.775 -2.718 9.572 1.00 98.25 158 ALA A N 1
ATOM 1211 C CA . ALA A 1 158 ? -14.842 -1.962 8.334 1.00 98.25 158 ALA A CA 1
ATOM 1212 C C . ALA A 1 158 ? -14.632 -2.881 7.129 1.00 98.25 158 ALA A C 1
ATOM 1214 O O . ALA A 1 158 ? -13.939 -3.898 7.201 1.00 98.25 158 ALA A O 1
ATOM 1215 N N . ARG A 1 159 ? -15.205 -2.499 5.988 1.00 98.31 159 ARG A N 1
ATOM 1216 C CA . ARG A 1 159 ? -14.957 -3.212 4.732 1.00 98.31 159 ARG A CA 1
ATOM 1217 C C . ARG A 1 159 ? -13.568 -2.852 4.234 1.00 98.31 159 ARG A C 1
ATOM 1219 O O . ARG A 1 159 ? -13.328 -1.695 3.912 1.00 98.31 159 ARG A O 1
ATOM 1226 N N . VAL A 1 160 ? -12.689 -3.835 4.099 1.00 98.12 160 VAL A N 1
ATOM 1227 C CA . VAL A 1 160 ? -11.433 -3.657 3.364 1.00 98.12 160 VAL A CA 1
ATOM 1228 C C . VAL A 1 160 ? -11.673 -4.031 1.901 1.00 98.12 160 VAL A C 1
ATOM 1230 O O . VAL A 1 160 ? -12.300 -5.051 1.594 1.00 98.12 160 VAL A O 1
ATOM 1233 N N . ARG A 1 161 ? -11.254 -3.161 0.986 1.00 97.19 161 ARG A N 1
ATOM 1234 C CA . ARG A 1 161 ? -11.309 -3.358 -0.467 1.00 97.19 161 ARG A CA 1
ATOM 1235 C C . ARG A 1 161 ? -9.953 -3.020 -1.066 1.00 97.19 161 ARG A C 1
ATOM 1237 O O . ARG A 1 161 ? -9.190 -2.265 -0.472 1.00 97.19 161 ARG A O 1
ATOM 1244 N N . LYS A 1 162 ? -9.666 -3.592 -2.230 1.00 94.44 162 LYS A N 1
ATOM 1245 C CA . LYS A 1 162 ? -8.413 -3.385 -2.955 1.00 94.44 162 LYS A CA 1
ATOM 1246 C C . LYS A 1 162 ? -8.723 -3.003 -4.395 1.00 94.44 162 LYS A C 1
ATOM 1248 O O . LYS A 1 162 ? -9.678 -3.533 -4.962 1.00 94.44 162 LYS A O 1
ATOM 1253 N N . ILE A 1 163 ? -7.915 -2.121 -4.963 1.00 91.12 163 ILE A N 1
ATOM 1254 C CA . ILE A 1 163 ? -7.878 -1.847 -6.397 1.00 91.12 163 ILE A CA 1
ATOM 1255 C C . ILE A 1 163 ? -6.416 -1.794 -6.840 1.00 91.12 163 ILE A C 1
ATOM 1257 O O . ILE A 1 163 ? -5.594 -1.145 -6.200 1.00 91.12 163 ILE A O 1
ATOM 1261 N N . GLU A 1 164 ? -6.086 -2.504 -7.916 1.00 83.12 164 GLU A N 1
ATOM 1262 C CA . GLU A 1 164 ? -4.698 -2.647 -8.387 1.00 83.12 164 GLU A CA 1
ATOM 1263 C C . GLU A 1 164 ? -4.325 -1.628 -9.475 1.00 83.12 164 GLU A C 1
ATOM 1265 O O . GLU A 1 164 ? -3.146 -1.443 -9.775 1.00 83.12 164 GLU A O 1
ATOM 1270 N N . ALA A 1 165 ? -5.320 -0.911 -10.011 1.00 84.06 165 ALA A N 1
ATOM 1271 C CA . ALA A 1 165 ? -5.166 0.034 -11.118 1.00 84.06 165 ALA A CA 1
ATOM 1272 C C . ALA A 1 165 ? -4.219 1.213 -10.819 1.00 84.06 165 ALA A C 1
ATOM 1274 O O . ALA A 1 165 ? -3.629 1.760 -11.742 1.00 84.06 165 ALA A O 1
ATOM 1275 N N . TYR A 1 166 ? -4.022 1.570 -9.545 1.00 84.69 166 TYR A N 1
ATOM 1276 C CA . TYR A 1 166 ? -3.217 2.726 -9.124 1.00 84.69 166 TYR A CA 1
ATOM 1277 C C . TYR A 1 166 ? -1.842 2.338 -8.553 1.00 84.69 166 TYR A C 1
ATOM 1279 O O . TYR A 1 166 ? -1.208 3.113 -7.834 1.00 84.69 166 TYR A O 1
ATOM 1287 N N . SER A 1 167 ? -1.349 1.128 -8.848 1.00 74.56 167 SER A N 1
ATOM 1288 C CA . SER A 1 167 ? -0.020 0.712 -8.382 1.00 74.56 167 SER A CA 1
ATOM 1289 C C . SER A 1 167 ? 1.119 1.493 -9.049 1.00 74.56 167 SER A C 1
ATOM 1291 O O . SER A 1 167 ? 2.187 1.580 -8.448 1.00 74.56 167 SER A O 1
ATOM 1293 N N . ALA A 1 168 ? 0.898 2.066 -10.243 1.00 79.12 168 ALA A N 1
ATOM 1294 C CA . ALA A 1 168 ? 1.899 2.709 -11.109 1.00 79.12 168 ALA A CA 1
ATOM 1295 C C . ALA A 1 168 ? 3.071 1.795 -11.534 1.00 79.12 168 ALA A C 1
ATOM 1297 O O . ALA A 1 168 ? 4.069 2.269 -12.072 1.00 79.12 168 ALA A O 1
ATOM 1298 N N . HIS A 1 169 ? 2.950 0.482 -11.317 1.00 87.62 169 HIS A N 1
ATOM 1299 C CA . HIS A 1 169 ? 3.922 -0.513 -11.760 1.00 87.62 169 HIS A CA 1
ATOM 1300 C C . HIS A 1 169 ? 3.352 -1.284 -12.949 1.00 87.62 169 HIS A C 1
ATOM 1302 O O . HIS A 1 169 ? 2.170 -1.634 -12.964 1.00 87.62 169 HIS A O 1
ATOM 1308 N N . ALA A 1 170 ? 4.197 -1.569 -13.940 1.00 90.25 170 ALA A N 1
ATOM 1309 C CA . ALA A 1 170 ? 3.827 -2.493 -15.001 1.00 90.25 170 ALA A CA 1
ATOM 1310 C C . ALA A 1 170 ? 3.596 -3.891 -14.409 1.00 90.25 170 ALA A C 1
ATOM 1312 O O . ALA A 1 170 ? 4.363 -4.356 -13.563 1.00 90.25 170 ALA A O 1
ATOM 1313 N N . ASP A 1 171 ? 2.545 -4.563 -14.869 1.00 91.31 171 ASP A N 1
ATOM 1314 C CA . ASP A 1 171 ? 2.290 -5.951 -14.510 1.00 91.31 171 ASP A CA 1
ATOM 1315 C C . ASP A 1 171 ? 3.312 -6.891 -15.173 1.00 91.31 171 ASP A C 1
ATOM 1317 O O . ASP A 1 171 ? 4.116 -6.494 -16.022 1.00 91.31 171 ASP A O 1
ATOM 1321 N N . ALA A 1 172 ? 3.283 -8.173 -14.804 1.00 92.56 172 ALA A N 1
ATOM 1322 C CA . ALA A 1 172 ? 4.232 -9.151 -15.335 1.00 92.56 172 ALA A CA 1
ATOM 1323 C C . ALA A 1 172 ? 4.180 -9.249 -16.873 1.00 92.56 172 ALA A C 1
ATOM 1325 O O . ALA A 1 172 ? 5.212 -9.451 -17.516 1.00 92.56 172 ALA A O 1
ATOM 1326 N N . LEU A 1 173 ? 2.997 -9.076 -17.474 1.00 93.94 173 LEU A N 1
ATOM 1327 C CA . LEU A 1 173 ? 2.837 -9.066 -18.928 1.00 93.94 173 LEU A CA 1
ATOM 1328 C C . LEU A 1 173 ? 3.449 -7.806 -19.550 1.00 93.94 173 LEU A C 1
ATOM 1330 O O . LEU A 1 173 ? 4.138 -7.903 -20.563 1.00 93.94 173 LEU A O 1
ATOM 1334 N N . GLY A 1 174 ? 3.234 -6.640 -18.943 1.00 95.44 174 GLY A N 1
ATOM 1335 C CA . GLY A 1 174 ? 3.823 -5.366 -19.338 1.00 95.44 174 GLY A CA 1
ATOM 1336 C C . GLY A 1 174 ? 5.341 -5.377 -19.266 1.00 95.44 174 GLY A C 1
ATOM 1337 O O . GLY A 1 174 ? 5.980 -5.003 -20.245 1.00 95.44 174 GLY A O 1
ATOM 1338 N N . LEU A 1 175 ? 5.919 -5.884 -18.175 1.00 96.12 175 LEU A N 1
ATOM 1339 C CA . LEU A 1 175 ? 7.371 -6.045 -18.034 1.00 96.12 175 LEU A CA 1
ATOM 1340 C C . LEU A 1 175 ? 7.942 -7.023 -19.068 1.00 96.12 175 LEU A C 1
ATOM 1342 O O . LEU A 1 175 ? 8.973 -6.747 -19.676 1.00 96.12 175 LEU A O 1
ATOM 1346 N N . THR A 1 176 ? 7.244 -8.133 -19.328 1.00 96.69 176 THR A N 1
ATOM 1347 C CA . THR A 1 176 ? 7.666 -9.107 -20.349 1.00 96.69 176 THR A CA 1
ATOM 1348 C C . THR A 1 176 ? 7.638 -8.491 -21.750 1.00 96.69 176 THR A C 1
ATOM 1350 O O . THR A 1 176 ? 8.600 -8.640 -22.500 1.00 96.69 176 THR A O 1
ATOM 1353 N N . ARG A 1 177 ? 6.570 -7.764 -22.113 1.00 97.12 177 ARG A N 1
ATOM 1354 C CA . ARG A 1 177 ? 6.496 -7.031 -23.391 1.00 97.12 177 ARG A CA 1
ATOM 1355 C C . ARG A 1 177 ? 7.602 -5.985 -23.495 1.00 97.12 177 ARG A C 1
ATOM 1357 O O . ARG A 1 177 ? 8.327 -5.971 -24.478 1.00 97.12 177 ARG A O 1
ATOM 1364 N N . TRP A 1 178 ? 7.786 -5.186 -22.445 1.00 96.19 178 TRP A N 1
ATOM 1365 C CA . TRP A 1 178 ? 8.824 -4.161 -22.380 1.00 96.19 178 TRP A CA 1
ATOM 1366 C C . TRP A 1 178 ? 10.226 -4.733 -22.622 1.00 96.19 178 TRP A C 1
ATOM 1368 O O . TRP A 1 178 ? 11.016 -4.124 -23.346 1.00 96.19 178 TRP A O 1
ATOM 1378 N N . ALA A 1 179 ? 10.524 -5.909 -22.061 1.00 95.56 179 ALA A N 1
ATOM 1379 C CA . ALA A 1 179 ? 11.777 -6.608 -22.313 1.00 95.56 179 ALA A CA 1
ATOM 1380 C C . ALA A 1 179 ? 11.871 -7.091 -23.770 1.00 95.56 179 ALA A C 1
ATOM 1382 O O . ALA A 1 179 ? 12.891 -6.877 -24.421 1.00 95.56 179 ALA A O 1
ATOM 1383 N N . ARG A 1 180 ? 10.807 -7.710 -24.305 1.00 95.56 180 ARG A N 1
ATOM 1384 C CA . ARG A 1 180 ? 10.768 -8.218 -25.690 1.00 95.56 180 ARG A CA 1
ATOM 1385 C C . ARG A 1 180 ? 10.977 -7.127 -26.734 1.00 95.56 180 ARG A C 1
ATOM 1387 O O . ARG A 1 180 ? 11.712 -7.355 -27.686 1.00 95.56 180 ARG A O 1
ATOM 1394 N N . ASP A 1 181 ? 10.386 -5.953 -26.534 1.00 96.44 181 ASP A N 1
ATOM 1395 C CA . ASP A 1 181 ? 10.515 -4.810 -27.449 1.00 96.44 181 ASP A CA 1
ATOM 1396 C C . ASP A 1 181 ? 11.960 -4.278 -27.539 1.00 96.44 181 ASP A C 1
ATOM 1398 O O . ASP A 1 181 ? 12.273 -3.463 -28.403 1.00 96.44 181 ASP A O 1
ATOM 1402 N N . ARG A 1 182 ? 12.846 -4.730 -26.643 1.00 93.50 182 ARG A N 1
ATOM 1403 C CA . ARG A 1 182 ? 14.273 -4.380 -26.582 1.00 93.50 182 ARG A CA 1
ATOM 1404 C C . ARG A 1 182 ? 15.190 -5.540 -26.973 1.00 93.50 182 ARG A C 1
ATOM 1406 O O . ARG A 1 182 ? 16.400 -5.433 -26.802 1.00 93.50 182 ARG A O 1
ATOM 1413 N N . ALA A 1 183 ? 14.640 -6.651 -27.459 1.00 90.88 183 ALA A N 1
ATOM 1414 C CA . ALA A 1 183 ? 15.441 -7.774 -27.925 1.00 90.88 183 ALA A CA 1
ATOM 1415 C C . ALA A 1 183 ? 16.213 -7.420 -29.223 1.00 90.88 183 ALA A C 1
ATOM 1417 O O . ALA A 1 183 ? 15.689 -6.675 -30.054 1.00 90.88 183 ALA A O 1
ATOM 1418 N N . PRO A 1 184 ? 17.421 -7.985 -29.438 1.00 91.00 184 PRO A N 1
ATOM 1419 C CA . PRO A 1 184 ? 18.113 -8.924 -28.553 1.00 91.00 184 PRO A CA 1
ATOM 1420 C C . PRO A 1 184 ? 18.766 -8.232 -27.345 1.00 91.00 184 PRO A C 1
ATOM 1422 O O . PRO A 1 184 ? 19.392 -7.184 -27.472 1.00 91.00 184 PRO A O 1
ATOM 1425 N N . VAL A 1 185 ? 18.672 -8.864 -26.171 1.00 88.88 185 VAL A N 1
ATOM 1426 C CA . VAL A 1 185 ? 19.432 -8.460 -24.979 1.00 88.88 185 VAL A CA 1
ATOM 1427 C C . VAL A 1 185 ? 20.707 -9.297 -24.943 1.00 88.88 185 VAL A C 1
ATOM 1429 O O . VAL A 1 185 ? 20.657 -10.477 -24.615 1.00 88.88 185 VAL A O 1
ATOM 1432 N N . ALA A 1 186 ? 21.836 -8.697 -25.329 1.00 83.94 186 ALA A N 1
ATOM 1433 C CA . ALA A 1 186 ? 23.137 -9.377 -25.365 1.00 83.94 186 ALA A CA 1
ATOM 1434 C C . ALA A 1 186 ? 23.724 -9.641 -23.963 1.00 83.94 186 ALA A C 1
ATOM 1436 O O . ALA A 1 186 ? 24.594 -10.497 -23.812 1.00 83.94 186 ALA A O 1
ATOM 1437 N N . GLY A 1 187 ? 23.246 -8.892 -22.962 1.00 89.38 187 GLY A N 1
ATOM 1438 C CA . GLY A 1 187 ? 23.717 -8.944 -21.584 1.00 89.38 187 GLY A CA 1
ATOM 1439 C C . GLY A 1 187 ? 22.917 -9.859 -20.654 1.00 89.38 187 GLY A C 1
ATOM 1440 O O . GLY A 1 187 ? 22.173 -10.734 -21.092 1.00 89.38 187 GLY A O 1
ATOM 1441 N N . SER A 1 188 ? 23.026 -9.614 -19.346 1.00 93.00 188 SER A N 1
ATOM 1442 C CA . SER A 1 188 ? 22.173 -10.246 -18.329 1.00 93.00 188 SER A CA 1
ATOM 1443 C C . SER A 1 188 ? 21.004 -9.347 -17.912 1.00 93.00 188 SER A C 1
ATOM 1445 O O . SER A 1 188 ? 21.117 -8.122 -17.893 1.00 93.00 188 SER A O 1
ATOM 1447 N N . ILE A 1 189 ? 19.887 -9.960 -17.525 1.00 94.62 189 ILE A N 1
ATOM 1448 C CA . ILE A 1 189 ? 18.723 -9.304 -16.922 1.00 94.62 189 ILE A CA 1
ATOM 1449 C C . ILE A 1 189 ? 18.753 -9.585 -15.421 1.00 94.62 189 ILE A C 1
ATOM 1451 O O . ILE A 1 189 ? 18.662 -10.737 -15.006 1.00 94.62 189 ILE A O 1
ATOM 1455 N N . LEU A 1 190 ? 18.849 -8.539 -14.602 1.00 95.06 190 LEU A N 1
ATOM 1456 C CA . LEU A 1 190 ? 18.808 -8.656 -13.146 1.00 95.06 190 LEU A CA 1
ATOM 1457 C C . LEU A 1 190 ? 17.428 -8.220 -12.652 1.00 95.06 190 LEU A C 1
ATOM 1459 O O . LEU A 1 190 ? 17.024 -7.072 -12.843 1.00 95.06 190 LEU A O 1
ATOM 1463 N N . LEU A 1 191 ? 16.695 -9.141 -12.030 1.00 95.69 191 LEU A N 1
ATOM 1464 C CA . LEU A 1 191 ? 15.376 -8.883 -11.464 1.00 95.69 191 LEU A CA 1
ATOM 1465 C C . LEU A 1 191 ? 15.523 -8.436 -10.012 1.00 95.69 191 LEU A C 1
ATOM 1467 O O . LEU A 1 191 ? 15.877 -9.228 -9.145 1.00 95.69 191 LEU A O 1
ATOM 1471 N N . ALA A 1 192 ? 15.222 -7.168 -9.749 1.00 92.38 192 ALA A N 1
ATOM 1472 C CA . ALA A 1 192 ? 15.292 -6.575 -8.419 1.00 92.38 192 ALA A CA 1
ATOM 1473 C C . ALA A 1 192 ? 13.922 -6.054 -7.958 1.00 92.38 192 ALA A C 1
ATOM 1475 O O . ALA A 1 192 ? 12.986 -5.928 -8.747 1.00 92.38 192 ALA A O 1
ATOM 1476 N N . HIS A 1 193 ? 13.830 -5.700 -6.673 1.00 89.62 193 HIS A N 1
ATOM 1477 C CA . HIS A 1 193 ? 12.693 -4.980 -6.088 1.00 89.62 193 HIS A CA 1
ATOM 1478 C C . HIS A 1 193 ? 11.327 -5.691 -6.257 1.00 89.62 193 HIS A C 1
ATOM 1480 O O . HIS A 1 193 ? 10.312 -5.077 -6.590 1.00 89.62 193 HIS A O 1
ATOM 1486 N N . GLY A 1 194 ? 11.286 -6.998 -5.979 1.00 89.69 194 GLY A N 1
ATOM 1487 C CA . GLY A 1 194 ? 10.062 -7.802 -5.969 1.00 89.69 194 GLY A CA 1
ATOM 1488 C C . GLY A 1 194 ? 10.079 -8.870 -4.878 1.00 89.69 194 GLY A C 1
ATOM 1489 O O . GLY A 1 194 ? 11.140 -9.253 -4.387 1.00 89.69 194 GLY A O 1
ATOM 1490 N N . GLU A 1 195 ? 8.900 -9.360 -4.486 1.00 91.00 195 GLU A N 1
ATOM 1491 C CA . GLU A 1 195 ? 8.814 -10.531 -3.606 1.00 91.00 195 GLU A CA 1
ATOM 1492 C C . GLU A 1 195 ? 9.423 -11.760 -4.315 1.00 91.00 195 GLU A C 1
ATOM 1494 O O . GLU A 1 195 ? 9.238 -11.895 -5.527 1.00 91.00 195 GLU A O 1
ATOM 1499 N N . PRO A 1 196 ? 10.091 -12.691 -3.603 1.00 91.50 196 PRO A N 1
ATOM 1500 C CA . PRO A 1 196 ? 10.817 -13.800 -4.234 1.00 91.50 196 PRO A CA 1
ATOM 1501 C C . PRO A 1 196 ? 9.972 -14.618 -5.220 1.00 91.50 196 PRO A C 1
ATOM 1503 O O . PRO A 1 196 ? 10.401 -14.900 -6.336 1.00 91.50 196 PRO A O 1
ATOM 1506 N N . ALA A 1 197 ? 8.725 -14.932 -4.851 1.00 92.69 197 ALA A N 1
ATOM 1507 C CA . ALA A 1 197 ? 7.804 -15.661 -5.722 1.00 92.69 197 ALA A CA 1
ATOM 1508 C C . ALA A 1 197 ? 7.395 -14.854 -6.969 1.00 92.69 197 ALA A C 1
ATOM 1510 O O . ALA A 1 197 ? 7.236 -15.421 -8.049 1.00 92.69 197 ALA A O 1
ATOM 1511 N N . ALA A 1 198 ? 7.250 -13.531 -6.843 1.00 93.50 198 ALA A N 1
ATOM 1512 C CA . ALA A 1 198 ? 6.942 -12.652 -7.968 1.00 93.50 198 ALA A CA 1
ATOM 1513 C C . ALA A 1 198 ? 8.144 -12.506 -8.915 1.00 93.50 198 ALA A C 1
ATOM 1515 O O . ALA A 1 198 ? 7.969 -12.576 -10.131 1.00 93.50 198 ALA A O 1
ATOM 1516 N N . ALA A 1 199 ? 9.358 -12.368 -8.370 1.00 95.31 199 ALA A N 1
ATOM 1517 C CA . ALA A 1 199 ? 10.593 -12.324 -9.149 1.00 95.31 199 ALA A CA 1
ATOM 1518 C C . ALA A 1 199 ? 10.817 -13.637 -9.914 1.00 95.31 199 ALA A C 1
ATOM 1520 O O . ALA A 1 199 ? 11.061 -13.607 -11.120 1.00 95.31 199 ALA A O 1
ATOM 1521 N N . GLN A 1 200 ? 10.628 -14.785 -9.253 1.00 96.00 200 GLN A N 1
ATOM 1522 C CA . GLN A 1 200 ? 10.684 -16.091 -9.910 1.00 96.00 200 GLN A CA 1
ATOM 1523 C C . GLN A 1 200 ? 9.625 -16.206 -11.011 1.00 96.00 200 GLN A C 1
ATOM 1525 O O . GLN A 1 200 ? 9.937 -16.576 -12.139 1.00 96.00 200 GLN A O 1
ATOM 1530 N N . GLY A 1 201 ? 8.383 -15.804 -10.727 1.00 97.25 201 GLY A N 1
ATOM 1531 C CA . GLY A 1 201 ? 7.318 -15.818 -11.724 1.00 97.25 201 GLY A CA 1
ATOM 1532 C C . GLY A 1 201 ? 7.611 -14.927 -12.938 1.00 97.25 201 GLY A C 1
ATOM 1533 O O . GLY A 1 201 ? 7.234 -15.279 -14.060 1.00 97.25 201 GLY A O 1
ATOM 1534 N N . LEU A 1 202 ? 8.268 -13.780 -12.752 1.00 97.81 202 LEU A N 1
ATOM 1535 C CA . LEU A 1 202 ? 8.703 -12.927 -13.858 1.00 97.81 202 LEU A CA 1
ATOM 1536 C C . LEU A 1 202 ? 9.857 -13.566 -14.642 1.00 97.81 202 LEU A C 1
ATOM 1538 O O . LEU A 1 202 ? 9.808 -13.564 -15.871 1.00 97.81 202 LEU A O 1
ATOM 1542 N N . ARG A 1 203 ? 10.842 -14.168 -13.961 1.00 97.62 203 ARG A N 1
ATOM 1543 C CA . ARG A 1 203 ? 11.920 -14.937 -14.602 1.00 97.62 203 ARG A CA 1
ATOM 1544 C C . ARG A 1 203 ? 11.355 -16.022 -15.509 1.00 97.62 203 ARG A C 1
ATOM 1546 O O . ARG A 1 203 ? 11.713 -16.073 -16.681 1.00 97.62 203 ARG A O 1
ATOM 1553 N N . ASP A 1 204 ? 10.429 -16.830 -15.005 1.00 97.88 204 ASP A N 1
ATOM 1554 C CA . ASP A 1 204 ? 9.837 -17.933 -15.769 1.00 97.88 204 ASP A CA 1
ATOM 1555 C C . ASP A 1 204 ? 9.092 -17.426 -17.018 1.00 97.88 204 ASP A C 1
ATOM 1557 O O . ASP A 1 204 ? 9.164 -18.031 -18.087 1.00 97.88 204 ASP A O 1
ATOM 1561 N N . ARG A 1 205 ? 8.420 -16.268 -16.919 1.00 97.94 205 ARG A N 1
ATOM 1562 C CA . ARG A 1 205 ? 7.754 -15.618 -18.063 1.00 97.94 205 ARG A CA 1
ATOM 1563 C C . ARG A 1 205 ? 8.738 -15.092 -19.100 1.00 97.94 205 ARG A C 1
ATOM 1565 O O . ARG A 1 205 ? 8.465 -15.211 -20.290 1.00 97.94 205 ARG A O 1
ATOM 1572 N N . LEU A 1 206 ? 9.860 -14.521 -18.668 1.00 97.50 206 LEU A N 1
ATOM 1573 C CA . LEU A 1 206 ? 10.919 -14.075 -19.573 1.00 97.50 206 LEU A CA 1
ATOM 1574 C C . LEU A 1 206 ? 11.553 -15.271 -20.294 1.00 97.50 206 LEU A C 1
ATOM 1576 O O . LEU A 1 206 ? 11.690 -15.237 -21.513 1.00 97.50 206 LEU A O 1
ATOM 1580 N N . VAL A 1 207 ? 11.833 -16.368 -19.589 1.00 97.19 207 VAL A N 1
ATOM 1581 C CA . VAL A 1 207 ? 12.315 -17.608 -20.221 1.00 97.19 207 VAL A CA 1
ATOM 1582 C C . VAL A 1 207 ? 11.317 -18.110 -21.268 1.00 97.19 207 VAL A C 1
ATOM 1584 O O . VAL A 1 207 ? 11.685 -18.347 -22.417 1.00 97.19 207 VAL A O 1
ATOM 1587 N N . ALA A 1 208 ? 10.029 -18.180 -20.922 1.00 97.25 208 ALA A N 1
ATOM 1588 C CA . ALA A 1 208 ? 8.976 -18.567 -21.865 1.00 97.25 208 ALA A CA 1
ATOM 1589 C C . ALA A 1 208 ? 8.837 -17.599 -23.059 1.00 97.25 208 ALA A C 1
ATOM 1591 O O . ALA A 1 208 ? 8.366 -17.989 -24.126 1.00 97.25 208 ALA A O 1
ATOM 1592 N N . ALA A 1 209 ? 9.250 -16.341 -22.898 1.00 95.81 209 ALA A N 1
ATOM 1593 C CA . ALA A 1 209 ? 9.278 -15.333 -23.951 1.00 95.81 209 ALA A CA 1
ATOM 1594 C C . ALA A 1 209 ? 10.528 -15.403 -24.853 1.00 95.81 209 ALA A C 1
ATOM 1596 O O . ALA A 1 209 ? 10.639 -14.588 -25.770 1.00 95.81 209 ALA A O 1
ATOM 1597 N N . GLY A 1 210 ? 11.430 -16.365 -24.627 1.00 95.12 210 GLY A N 1
ATOM 1598 C CA . GLY A 1 210 ? 12.613 -16.615 -25.457 1.00 95.12 210 GLY A CA 1
ATOM 1599 C C . GLY A 1 210 ? 13.909 -15.996 -24.935 1.00 95.12 210 GLY A C 1
ATOM 1600 O O . GLY A 1 210 ? 14.902 -15.987 -25.658 1.00 95.12 210 GLY A O 1
ATOM 1601 N N . PHE A 1 211 ? 13.918 -15.473 -23.707 1.00 95.88 211 PHE A N 1
ATOM 1602 C CA . PHE A 1 211 ? 15.150 -15.021 -23.063 1.00 95.88 211 PHE A CA 1
ATOM 1603 C C . PHE A 1 211 ? 15.931 -16.207 -22.491 1.00 95.88 211 PHE A C 1
ATOM 1605 O O . PHE A 1 211 ? 15.350 -17.172 -21.996 1.00 95.88 211 PHE A O 1
ATOM 1612 N N . ASP A 1 212 ? 17.258 -16.115 -22.532 1.00 93.81 212 ASP A N 1
ATOM 1613 C CA . ASP A 1 212 ? 18.141 -17.130 -21.965 1.00 93.81 212 ASP A CA 1
ATOM 1614 C C . ASP A 1 212 ? 18.009 -17.193 -20.432 1.00 93.81 212 ASP A C 1
ATOM 1616 O O . ASP A 1 212 ? 18.215 -16.201 -19.729 1.00 93.81 212 ASP A O 1
ATOM 1620 N N . ALA A 1 213 ? 17.687 -18.378 -19.911 1.00 94.88 213 ALA A N 1
ATOM 1621 C CA . ALA A 1 213 ? 17.493 -18.625 -18.486 1.00 94.88 213 ALA A CA 1
ATOM 1622 C C . ALA A 1 213 ? 18.758 -18.384 -17.650 1.00 94.88 213 ALA A C 1
ATOM 1624 O O . ALA A 1 213 ? 18.635 -17.972 -16.493 1.00 94.88 213 ALA A O 1
ATOM 1625 N N . ASP A 1 214 ? 19.941 -18.594 -18.235 1.00 91.94 214 ASP A N 1
ATOM 1626 C CA . ASP A 1 214 ? 21.238 -18.375 -17.581 1.00 91.94 214 ASP A CA 1
ATOM 1627 C C . ASP A 1 214 ? 21.657 -16.899 -17.622 1.00 91.94 214 ASP A C 1
ATOM 1629 O O . ASP A 1 214 ? 22.623 -16.487 -16.978 1.00 91.94 214 ASP A O 1
ATOM 1633 N N . ALA A 1 215 ? 20.961 -16.081 -18.416 1.00 92.44 215 ALA A N 1
ATOM 1634 C CA . ALA A 1 215 ? 21.166 -14.640 -18.475 1.00 92.44 215 ALA A CA 1
ATOM 1635 C C . ALA A 1 215 ? 20.234 -13.885 -17.518 1.00 92.44 215 ALA A C 1
ATOM 1637 O O . ALA A 1 215 ? 20.427 -12.687 -17.323 1.00 92.44 215 ALA A O 1
ATOM 1638 N N . ILE A 1 216 ? 19.237 -14.548 -16.918 1.00 95.44 216 ILE A N 1
ATOM 1639 C CA . ILE A 1 216 ? 18.284 -13.923 -15.995 1.00 95.44 216 ILE A CA 1
ATOM 1640 C C . ILE A 1 216 ? 18.630 -14.295 -14.557 1.00 95.44 216 ILE A C 1
ATOM 1642 O O . ILE A 1 216 ? 18.475 -15.444 -14.135 1.00 95.44 216 ILE A O 1
ATOM 1646 N N . LEU A 1 217 ? 19.027 -13.289 -13.788 1.00 94.62 217 LEU A N 1
ATOM 1647 C CA . LEU A 1 217 ? 19.453 -13.419 -12.402 1.00 94.62 217 LEU A CA 1
ATOM 1648 C C . LEU A 1 217 ? 18.445 -12.744 -11.474 1.00 94.62 217 LEU A C 1
ATOM 1650 O O . LEU A 1 217 ? 17.842 -11.728 -11.825 1.00 94.62 217 LEU A O 1
ATOM 1654 N N . ILE A 1 218 ? 18.286 -13.298 -10.275 1.00 94.62 218 ILE A N 1
ATOM 1655 C CA . ILE A 1 218 ? 17.487 -12.714 -9.194 1.00 94.62 218 ILE A CA 1
ATOM 1656 C C . ILE A 1 218 ? 18.445 -12.473 -8.027 1.00 94.62 218 ILE A C 1
ATOM 1658 O O . ILE A 1 218 ? 18.655 -13.393 -7.241 1.00 94.62 218 ILE A O 1
ATOM 1662 N N . PRO A 1 219 ? 19.075 -11.288 -7.951 1.00 91.88 219 PRO A N 1
ATOM 1663 C CA . PRO A 1 219 ? 20.012 -10.985 -6.883 1.00 91.88 219 PRO A CA 1
ATOM 1664 C C . PRO A 1 219 ? 19.352 -10.987 -5.507 1.00 91.88 219 PRO A C 1
ATOM 1666 O O . PRO A 1 219 ? 18.266 -10.423 -5.332 1.00 91.88 219 PRO A O 1
ATOM 1669 N N . ASP A 1 220 ? 20.054 -11.532 -4.522 1.00 87.94 220 ASP A N 1
ATOM 1670 C CA . ASP A 1 220 ? 19.753 -11.291 -3.114 1.00 87.94 220 ASP A CA 1
ATOM 1671 C C . ASP A 1 220 ? 20.418 -9.997 -2.608 1.00 87.94 220 ASP A C 1
ATOM 1673 O O . ASP A 1 220 ? 21.276 -9.384 -3.251 1.00 87.94 220 ASP A O 1
ATOM 1677 N N . LEU A 1 221 ? 19.986 -9.539 -1.430 1.00 86.94 221 LEU A N 1
ATOM 1678 C CA . LEU A 1 221 ? 20.581 -8.369 -0.788 1.00 86.94 221 LEU A CA 1
ATOM 1679 C C . LEU A 1 221 ? 22.073 -8.623 -0.513 1.00 86.94 221 LEU A C 1
ATOM 1681 O O . LEU A 1 221 ? 22.429 -9.667 0.021 1.00 86.94 221 LEU A O 1
ATOM 1685 N N . ASP A 1 222 ? 22.912 -7.631 -0.813 1.00 88.44 222 ASP A N 1
ATOM 1686 C CA . ASP A 1 222 ? 24.380 -7.656 -0.665 1.00 88.44 222 ASP A CA 1
ATOM 1687 C C . ASP A 1 222 ? 25.149 -8.503 -1.686 1.00 88.44 222 ASP A C 1
ATOM 1689 O O . ASP A 1 222 ? 26.382 -8.515 -1.656 1.00 88.44 222 ASP A O 1
ATOM 1693 N N . GLU A 1 223 ? 24.464 -9.129 -2.644 1.00 89.56 223 GLU A N 1
ATOM 1694 C CA . GLU A 1 223 ? 25.144 -9.668 -3.816 1.00 89.56 223 GLU A CA 1
ATOM 1695 C C . GLU A 1 223 ? 25.650 -8.536 -4.717 1.00 89.56 223 GLU A C 1
ATOM 1697 O O . GLU A 1 223 ? 24.971 -7.534 -4.963 1.00 89.56 223 GLU A O 1
ATOM 1702 N N . ALA A 1 224 ? 26.872 -8.701 -5.216 1.00 90.56 224 ALA A N 1
ATOM 1703 C CA . ALA A 1 224 ? 27.527 -7.753 -6.101 1.00 90.56 224 ALA A CA 1
ATOM 1704 C C . ALA A 1 224 ? 27.930 -8.457 -7.394 1.00 90.56 224 ALA A C 1
ATOM 1706 O O . ALA A 1 224 ? 28.340 -9.617 -7.377 1.00 90.56 224 ALA A O 1
ATOM 1707 N N . PHE A 1 225 ? 27.842 -7.739 -8.510 1.00 92.00 225 PHE A N 1
ATOM 1708 C CA . PHE A 1 225 ? 28.159 -8.259 -9.833 1.00 92.00 225 PHE A CA 1
ATOM 1709 C C . PHE A 1 225 ? 29.040 -7.262 -10.581 1.00 92.00 225 PHE A C 1
ATOM 1711 O O . PHE A 1 225 ? 28.774 -6.059 -10.547 1.00 92.00 225 PHE A O 1
ATOM 1718 N N . ASP A 1 226 ? 30.055 -7.761 -11.278 1.00 92.38 226 ASP A N 1
ATOM 1719 C CA . ASP A 1 226 ? 30.818 -6.973 -12.240 1.00 92.38 226 ASP A CA 1
ATOM 1720 C C . ASP A 1 226 ? 30.079 -6.989 -13.587 1.00 92.38 226 ASP A C 1
ATOM 1722 O O . ASP A 1 226 ? 29.711 -8.049 -14.106 1.00 92.38 226 ASP A O 1
ATOM 1726 N N . LEU A 1 227 ? 29.819 -5.802 -14.141 1.00 91.00 227 LEU A N 1
ATOM 1727 C CA . LEU A 1 227 ? 29.146 -5.644 -15.429 1.00 91.00 227 LEU A CA 1
ATOM 1728 C C . LEU A 1 227 ? 30.190 -5.736 -16.547 1.00 91.00 227 LEU A C 1
ATOM 1730 O O . LEU A 1 227 ? 31.003 -4.826 -16.709 1.00 91.00 227 LEU A O 1
ATOM 1734 N N . THR A 1 228 ? 30.176 -6.832 -17.306 1.00 84.62 228 THR A N 1
ATOM 1735 C CA . THR A 1 228 ? 31.059 -7.022 -18.469 1.00 84.62 228 THR A CA 1
ATOM 1736 C C . THR A 1 228 ? 30.284 -6.868 -19.782 1.00 84.62 228 THR A C 1
ATOM 1738 O O . THR A 1 228 ? 29.061 -6.755 -19.775 1.00 84.62 228 THR A O 1
ATOM 1741 N N . GLU A 1 229 ? 30.987 -6.857 -20.917 1.00 78.56 229 GLU A N 1
ATOM 1742 C CA . GLU A 1 229 ? 30.401 -6.672 -22.258 1.00 78.56 229 GLU A CA 1
ATOM 1743 C C . GLU A 1 229 ? 29.416 -7.792 -22.659 1.00 78.56 229 GLU A C 1
ATOM 1745 O O . GLU A 1 229 ? 28.574 -7.597 -23.532 1.00 78.56 229 GLU A O 1
ATOM 1750 N N . GLY A 1 230 ? 29.486 -8.950 -21.990 1.00 81.12 230 GLY A N 1
ATOM 1751 C CA . GLY A 1 230 ? 28.563 -10.070 -22.166 1.00 81.12 230 GLY A CA 1
ATOM 1752 C C . GLY A 1 230 ? 27.727 -10.313 -20.915 1.00 81.12 230 GLY A C 1
ATOM 1753 O O . GLY A 1 230 ? 26.686 -9.703 -20.711 1.00 81.12 230 GLY A O 1
ATOM 1754 N N . ARG A 1 231 ? 28.160 -11.232 -20.051 1.00 85.81 231 ARG A N 1
ATOM 1755 C CA . ARG A 1 231 ? 27.406 -11.584 -18.839 1.00 85.81 231 ARG A CA 1
ATOM 1756 C C . ARG A 1 231 ? 27.884 -10.803 -17.632 1.00 85.81 231 ARG A C 1
ATOM 1758 O O . ARG A 1 231 ? 29.058 -10.455 -17.522 1.00 85.81 231 ARG A O 1
ATOM 1765 N N . VAL A 1 232 ? 26.982 -10.588 -16.687 1.00 91.44 232 VAL A N 1
ATOM 1766 C CA . VAL A 1 232 ? 27.413 -10.142 -15.365 1.00 91.44 232 VAL A CA 1
ATOM 1767 C C . VAL A 1 232 ? 28.067 -11.305 -14.627 1.00 91.44 232 VAL A C 1
ATOM 1769 O O . VAL A 1 232 ? 27.602 -12.444 -14.708 1.00 91.44 232 VAL A O 1
ATOM 1772 N N . THR A 1 233 ? 29.158 -11.030 -13.921 1.00 89.31 233 THR A N 1
ATOM 1773 C CA . THR A 1 233 ? 29.876 -12.040 -13.137 1.00 89.31 233 THR A CA 1
ATOM 1774 C C . THR A 1 233 ? 29.718 -11.738 -11.654 1.00 89.31 233 THR A C 1
ATOM 1776 O O . THR A 1 233 ? 29.982 -10.601 -11.257 1.00 89.31 233 THR A O 1
ATOM 1779 N N . PRO A 1 234 ? 29.305 -12.706 -10.817 1.00 88.00 234 PRO A N 1
ATOM 1780 C CA . PRO A 1 234 ? 29.244 -12.496 -9.378 1.00 88.00 234 PRO A CA 1
ATOM 1781 C C . PRO A 1 234 ? 30.619 -12.097 -8.847 1.00 88.00 234 PRO A C 1
ATOM 1783 O O . PRO A 1 234 ? 31.616 -12.786 -9.079 1.00 88.00 234 PRO A O 1
ATOM 1786 N N . ARG A 1 235 ? 30.672 -10.982 -8.125 1.00 88.88 235 ARG A N 1
ATOM 1787 C CA . ARG A 1 235 ? 31.848 -10.594 -7.358 1.00 88.88 235 ARG A CA 1
ATOM 1788 C C . ARG A 1 235 ? 31.894 -11.436 -6.088 1.00 88.88 235 ARG A C 1
ATOM 1790 O O . ARG A 1 235 ? 30.867 -11.910 -5.606 1.00 88.88 235 ARG A O 1
ATOM 1797 N N . GLN A 1 236 ? 33.093 -11.620 -5.540 1.00 78.81 236 GLN A N 1
ATOM 1798 C CA . GLN A 1 236 ? 33.279 -12.356 -4.293 1.00 78.81 236 GLN A CA 1
ATOM 1799 C C . GLN A 1 236 ? 32.297 -11.837 -3.220 1.00 78.81 236 GLN A C 1
ATOM 1801 O O . GLN A 1 236 ? 32.264 -10.624 -2.976 1.00 78.81 236 GLN A O 1
ATOM 1806 N N . PRO A 1 237 ? 31.469 -12.717 -2.628 1.00 71.56 237 PRO A N 1
ATOM 1807 C CA . PRO A 1 237 ? 30.368 -12.286 -1.784 1.00 71.56 237 PRO A CA 1
ATOM 1808 C C . PRO A 1 237 ? 30.903 -11.601 -0.531 1.00 71.56 237 PRO A C 1
ATOM 1810 O O . PRO A 1 237 ? 31.810 -12.102 0.139 1.00 71.56 237 PRO A O 1
ATOM 1813 N N . SER A 1 238 ? 30.326 -10.447 -0.207 1.00 71.06 238 SER A N 1
ATOM 1814 C CA . SER A 1 238 ? 30.484 -9.867 1.125 1.00 71.06 238 SER A CA 1
ATOM 1815 C C . SER A 1 238 ? 29.576 -10.622 2.101 1.00 71.06 238 SER A C 1
ATOM 1817 O O . SER A 1 238 ? 28.551 -11.160 1.677 1.00 71.06 238 SER A O 1
ATOM 1819 N N . PRO A 1 239 ? 29.909 -10.687 3.403 1.00 81.19 239 PRO A N 1
ATOM 1820 C CA . PRO A 1 239 ? 28.999 -11.248 4.392 1.00 81.19 239 PRO A CA 1
ATOM 1821 C C . PRO A 1 239 ? 27.637 -10.552 4.304 1.00 81.19 239 PRO A C 1
ATOM 1823 O O . PRO A 1 239 ? 27.557 -9.331 4.456 1.00 81.19 239 PRO A O 1
ATOM 1826 N N . ALA A 1 240 ? 26.581 -11.320 4.037 1.00 82.88 240 ALA A N 1
ATOM 1827 C CA . ALA A 1 240 ? 25.240 -10.769 3.909 1.00 82.88 240 ALA A CA 1
ATOM 1828 C C . ALA A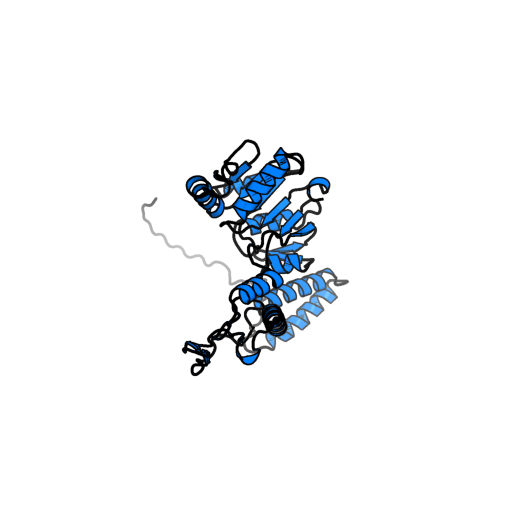 1 240 ? 24.795 -10.154 5.243 1.00 82.88 240 ALA A C 1
ATOM 1830 O O . ALA A 1 240 ? 24.894 -10.789 6.297 1.00 82.88 240 ALA A O 1
ATOM 1831 N N . ARG A 1 241 ? 24.272 -8.923 5.205 1.00 86.62 241 ARG A N 1
ATOM 1832 C CA . ARG A 1 241 ? 23.751 -8.238 6.401 1.00 86.62 241 ARG A CA 1
ATOM 1833 C C . ARG A 1 241 ? 22.487 -8.904 6.929 1.00 86.62 241 ARG A C 1
ATOM 1835 O O . ARG A 1 241 ? 22.183 -8.799 8.114 1.00 86.62 241 ARG A O 1
ATOM 1842 N N . LEU A 1 242 ? 21.742 -9.561 6.045 1.00 84.50 242 LEU A N 1
ATOM 1843 C CA . LEU A 1 242 ? 20.518 -10.286 6.353 1.00 84.50 242 LEU A CA 1
ATOM 1844 C C . LEU A 1 242 ? 20.510 -11.622 5.605 1.00 84.50 242 LEU A C 1
ATOM 1846 O O . LEU A 1 242 ? 20.970 -11.675 4.465 1.00 84.50 242 LEU A O 1
ATOM 1850 N N . PRO A 1 243 ? 19.940 -12.690 6.191 1.00 86.31 243 PRO A N 1
ATOM 1851 C CA . PRO A 1 243 ? 19.695 -13.916 5.447 1.00 86.31 243 PRO A CA 1
ATOM 1852 C C . PRO A 1 243 ? 18.787 -13.651 4.231 1.00 86.31 243 PRO A C 1
ATOM 1854 O O . PRO A 1 243 ? 17.884 -12.802 4.329 1.00 86.31 243 PRO A O 1
ATOM 1857 N N . PRO A 1 244 ? 18.954 -14.396 3.124 1.00 83.75 244 PRO A N 1
ATOM 1858 C CA . PRO A 1 244 ? 18.126 -14.273 1.930 1.00 83.75 244 PRO A CA 1
ATOM 1859 C C . PRO A 1 244 ? 16.627 -14.235 2.223 1.00 83.75 244 PRO A C 1
ATOM 1861 O O . PRO A 1 244 ? 16.111 -14.953 3.087 1.00 83.75 244 PRO A O 1
ATOM 1864 N N . HIS A 1 245 ? 15.923 -13.370 1.495 1.00 82.88 245 HIS A N 1
ATOM 1865 C CA . HIS A 1 245 ? 14.464 -13.211 1.547 1.00 82.88 245 HIS A CA 1
ATOM 1866 C C . HIS A 1 245 ? 13.864 -12.805 2.909 1.00 82.88 245 HIS A C 1
ATOM 1868 O O . HIS A 1 245 ? 12.638 -12.749 3.038 1.00 82.88 245 HIS A O 1
ATOM 1874 N N . THR A 1 246 ? 14.680 -12.486 3.921 1.00 83.56 246 THR A N 1
ATOM 1875 C CA . THR A 1 246 ? 14.192 -12.086 5.256 1.00 83.56 246 THR A CA 1
ATOM 1876 C C . THR A 1 246 ? 13.290 -10.854 5.184 1.00 83.56 246 THR A C 1
ATOM 1878 O O . THR A 1 246 ? 12.255 -10.810 5.841 1.00 83.56 246 THR A O 1
ATOM 1881 N N . ALA A 1 247 ? 13.624 -9.888 4.321 1.00 78.69 247 ALA A N 1
ATOM 1882 C CA . ALA A 1 247 ? 12.846 -8.661 4.133 1.00 78.69 247 ALA A CA 1
ATOM 1883 C C . ALA A 1 247 ? 11.435 -8.891 3.549 1.00 78.69 247 ALA A C 1
ATOM 1885 O O . ALA A 1 247 ? 10.589 -8.006 3.631 1.00 78.69 247 ALA A O 1
ATOM 1886 N N . ALA A 1 248 ? 11.168 -10.066 2.968 1.00 83.31 248 ALA A N 1
ATOM 1887 C CA . ALA A 1 248 ? 9.876 -10.416 2.378 1.00 83.31 248 ALA A CA 1
ATOM 1888 C C . ALA A 1 248 ? 8.981 -11.244 3.322 1.00 83.31 248 ALA A C 1
ATOM 1890 O O . ALA A 1 248 ? 7.959 -11.779 2.894 1.00 83.31 248 ALA A O 1
ATOM 1891 N N . ARG A 1 249 ? 9.366 -11.402 4.596 1.00 85.31 249 ARG A N 1
ATOM 1892 C CA . ARG A 1 249 ? 8.661 -12.231 5.585 1.00 85.31 249 ARG A CA 1
ATOM 1893 C C . ARG A 1 249 ? 8.297 -11.419 6.825 1.00 85.31 249 ARG A C 1
ATOM 1895 O O . ARG A 1 249 ? 8.854 -10.356 7.078 1.00 85.31 249 ARG A O 1
ATOM 1902 N N . LEU A 1 250 ? 7.355 -11.943 7.609 1.00 85.19 250 LEU A N 1
ATOM 1903 C CA . LEU A 1 250 ? 7.051 -11.395 8.929 1.00 85.19 250 LEU A CA 1
ATOM 1904 C C . LEU A 1 250 ? 8.235 -11.623 9.874 1.00 85.19 250 LEU A C 1
ATOM 1906 O O . LEU A 1 250 ? 8.824 -12.704 9.907 1.00 85.19 250 LEU A O 1
ATOM 1910 N N . ASP A 1 251 ? 8.566 -10.593 10.644 1.00 83.81 251 ASP A N 1
ATOM 1911 C CA . ASP A 1 251 ? 9.641 -10.627 11.629 1.00 83.81 251 ASP A CA 1
ATOM 1912 C C . ASP A 1 251 ? 9.136 -11.027 13.031 1.00 83.81 251 ASP A C 1
ATOM 1914 O O . ASP A 1 251 ? 7.946 -11.267 13.271 1.00 83.81 251 ASP A O 1
ATOM 1918 N N . TRP A 1 252 ? 10.053 -11.080 13.999 1.00 87.75 252 TRP A N 1
ATOM 1919 C CA . TRP A 1 252 ? 9.708 -11.428 15.377 1.00 87.75 252 TRP A CA 1
ATOM 1920 C C . TRP A 1 252 ? 8.752 -10.417 16.030 1.00 87.75 252 TRP A C 1
ATOM 1922 O O . TRP A 1 252 ? 7.960 -10.812 16.887 1.00 87.75 252 TRP A O 1
ATOM 1932 N N . HIS A 1 253 ? 8.779 -9.136 15.634 1.00 85.50 253 HIS A N 1
ATOM 1933 C CA . HIS A 1 253 ? 7.852 -8.133 16.161 1.00 85.50 253 HIS A CA 1
ATOM 1934 C C . HIS A 1 253 ? 6.418 -8.467 15.752 1.00 85.50 253 HIS A C 1
ATOM 1936 O O . HIS A 1 253 ? 5.522 -8.457 16.600 1.00 85.50 253 HIS A O 1
ATOM 1942 N N . ASN A 1 254 ? 6.213 -8.822 14.481 1.00 86.06 254 ASN A N 1
ATOM 1943 C CA . ASN A 1 254 ? 4.922 -9.273 13.968 1.00 86.06 254 ASN A CA 1
ATOM 1944 C C . ASN A 1 254 ? 4.448 -10.546 14.684 1.00 86.06 254 ASN A C 1
ATOM 1946 O O . ASN A 1 254 ? 3.308 -10.604 15.151 1.00 86.06 254 ASN A O 1
ATOM 1950 N N . HIS A 1 255 ? 5.330 -11.538 14.850 1.00 88.62 255 HIS A N 1
ATOM 1951 C CA . HIS A 1 255 ? 5.001 -12.768 15.579 1.00 88.62 255 HIS A CA 1
ATOM 1952 C C . HIS A 1 255 ? 4.649 -12.505 17.048 1.00 88.62 255 HIS A C 1
ATOM 1954 O O . HIS A 1 255 ? 3.687 -13.077 17.560 1.00 88.62 255 HIS A O 1
ATOM 1960 N N . ARG A 1 256 ? 5.366 -11.597 17.724 1.00 89.62 256 ARG A N 1
ATOM 1961 C CA . ARG A 1 256 ? 5.066 -11.203 19.107 1.00 89.62 256 ARG A CA 1
ATOM 1962 C C . ARG A 1 256 ? 3.689 -10.557 19.219 1.00 89.62 256 ARG A C 1
ATOM 1964 O O . ARG A 1 256 ? 2.946 -10.894 20.135 1.00 89.62 256 ARG A O 1
ATOM 1971 N N . VAL A 1 257 ? 3.347 -9.639 18.316 1.00 86.25 257 VAL A N 1
ATOM 1972 C CA . VAL A 1 257 ? 2.029 -8.984 18.312 1.00 86.25 257 VAL A CA 1
ATOM 1973 C C . VAL A 1 257 ? 0.922 -10.013 18.084 1.00 86.25 257 VAL A C 1
ATOM 1975 O O . VAL A 1 257 ? -0.038 -10.050 18.851 1.00 86.25 257 VAL A O 1
ATOM 1978 N N . ALA A 1 258 ? 1.082 -10.901 17.098 1.00 86.44 258 ALA A N 1
ATOM 1979 C CA . ALA A 1 258 ? 0.125 -11.977 16.844 1.00 86.44 258 ALA A CA 1
ATOM 1980 C C . ALA A 1 258 ? -0.055 -12.887 18.072 1.00 86.44 258 ALA A C 1
ATOM 1982 O O . ALA A 1 258 ? -1.184 -13.201 18.451 1.00 86.44 258 ALA A O 1
ATOM 1983 N N . PHE A 1 259 ? 1.044 -13.248 18.740 1.00 91.88 259 PHE A N 1
ATOM 1984 C CA . PHE A 1 259 ? 1.012 -14.028 19.974 1.00 91.88 259 PHE A CA 1
ATOM 1985 C C . PHE A 1 259 ? 0.270 -13.303 21.106 1.00 91.88 259 PHE A C 1
ATOM 1987 O O . PHE A 1 259 ? -0.588 -13.900 21.751 1.00 91.88 259 PHE A O 1
ATOM 1994 N N . GLN A 1 260 ? 0.547 -12.015 21.330 1.00 89.38 260 GLN A N 1
ATOM 1995 C CA . GLN A 1 260 ? -0.138 -11.215 22.354 1.00 89.38 260 GLN A CA 1
ATOM 1996 C C . GLN A 1 260 ? -1.652 -11.158 22.117 1.00 89.38 260 GLN A C 1
ATOM 1998 O O . GLN A 1 260 ? -2.434 -11.328 23.050 1.00 89.38 260 GLN A O 1
ATOM 2003 N N . MET A 1 261 ? -2.071 -10.982 20.865 1.00 86.62 261 MET A N 1
ATOM 2004 C CA . MET A 1 261 ? -3.487 -10.971 20.494 1.00 86.62 261 MET A CA 1
ATOM 2005 C C . MET A 1 261 ? -4.143 -12.344 20.696 1.00 86.62 261 MET A C 1
ATOM 2007 O O . MET A 1 261 ? -5.264 -12.428 21.200 1.00 86.62 261 MET A O 1
ATOM 2011 N N . ALA A 1 262 ? -3.444 -13.429 20.347 1.00 90.12 262 ALA A N 1
ATOM 2012 C CA . ALA A 1 262 ? -3.916 -14.793 20.580 1.00 90.12 262 ALA A CA 1
ATOM 2013 C C . ALA A 1 262 ? -4.052 -15.102 22.080 1.00 90.12 262 ALA A C 1
ATOM 2015 O O . ALA A 1 262 ? -5.058 -15.673 22.500 1.00 90.12 262 ALA A O 1
ATOM 2016 N N . LEU A 1 263 ? -3.088 -14.665 22.896 1.00 92.38 263 LEU A N 1
ATOM 2017 C CA . LEU A 1 263 ? -3.137 -14.786 24.351 1.00 92.38 263 LEU A CA 1
ATOM 2018 C C . LEU A 1 263 ? -4.332 -14.020 24.933 1.00 92.38 263 LEU A C 1
ATOM 2020 O O . LEU A 1 263 ? -5.094 -14.585 25.714 1.00 92.38 263 LEU A O 1
ATOM 2024 N N . ASN A 1 264 ? -4.543 -12.768 24.518 1.00 89.69 264 ASN A N 1
ATOM 2025 C CA . ASN A 1 264 ? -5.689 -11.970 24.958 1.00 89.69 264 ASN A CA 1
ATOM 2026 C C . ASN A 1 264 ? -7.021 -12.629 24.584 1.00 89.69 264 ASN A C 1
ATOM 2028 O O . ASN A 1 264 ? -7.933 -12.685 25.407 1.00 89.69 264 ASN A O 1
ATOM 2032 N N . ALA A 1 265 ? -7.135 -13.153 23.361 1.00 88.25 265 ALA A N 1
ATOM 2033 C CA . ALA A 1 265 ? -8.322 -13.877 22.921 1.00 88.25 265 ALA A CA 1
ATOM 2034 C C . ALA A 1 265 ? -8.565 -15.143 23.759 1.00 88.25 265 ALA A C 1
ATOM 2036 O O . ALA A 1 265 ? -9.698 -15.379 24.174 1.00 88.25 265 ALA A O 1
ATOM 2037 N N . ALA A 1 266 ? -7.515 -15.915 24.055 1.00 92.75 266 ALA A N 1
ATOM 2038 C CA . ALA A 1 266 ? -7.607 -17.099 24.907 1.00 92.75 266 ALA A CA 1
ATOM 2039 C C . ALA A 1 266 ? -8.047 -16.746 26.338 1.00 92.75 266 ALA A C 1
ATOM 2041 O O . ALA A 1 266 ? -8.910 -17.416 26.898 1.00 92.75 266 ALA A O 1
ATOM 2042 N N . LEU A 1 267 ? -7.518 -15.660 26.912 1.00 93.50 267 LEU A N 1
ATOM 2043 C CA . LEU A 1 267 ? -7.916 -15.177 28.238 1.00 93.50 267 LEU A CA 1
ATOM 2044 C C . LEU A 1 267 ? -9.367 -14.676 28.260 1.00 93.50 267 LEU A C 1
ATOM 2046 O O . LEU A 1 267 ? -10.109 -14.973 29.194 1.00 93.50 267 LEU A O 1
ATOM 2050 N N . GLN A 1 268 ? -9.802 -13.937 27.237 1.00 90.81 268 GLN A N 1
ATOM 2051 C CA . GLN A 1 268 ? -11.188 -13.467 27.129 1.00 90.81 268 GLN A CA 1
ATOM 2052 C C . GLN A 1 268 ? -12.175 -14.626 26.942 1.00 90.81 268 GLN A C 1
ATOM 2054 O O . GLN A 1 268 ? -13.261 -14.587 27.513 1.00 90.81 268 GLN A O 1
ATOM 2059 N N . GLY A 1 269 ? -11.793 -15.649 26.174 1.00 93.19 269 GLY A N 1
ATOM 2060 C CA . GLY A 1 269 ? -12.614 -16.829 25.894 1.00 93.19 269 GLY A CA 1
ATOM 2061 C C . GLY A 1 269 ? -12.591 -17.917 26.971 1.00 93.19 269 GLY A C 1
ATOM 2062 O O . GLY A 1 269 ? -13.313 -18.898 26.830 1.00 93.19 269 GLY A O 1
ATOM 2063 N N . ALA A 1 270 ? -11.775 -17.776 28.018 1.00 94.81 270 ALA A N 1
ATOM 2064 C CA . ALA A 1 270 ? -11.732 -18.727 29.124 1.00 94.81 270 ALA A CA 1
ATOM 2065 C C . ALA A 1 270 ? -13.071 -18.775 29.882 1.00 94.81 270 ALA A C 1
ATOM 2067 O O . ALA A 1 270 ? -13.715 -17.742 30.080 1.00 94.81 270 ALA A O 1
ATOM 2068 N N . GLU A 1 271 ? -13.464 -19.971 30.326 1.00 94.38 271 GLU A N 1
ATOM 2069 C CA . GLU A 1 271 ? -14.741 -20.211 31.015 1.00 94.38 271 GLU A CA 1
ATOM 2070 C C . GLU A 1 271 ? -14.851 -19.415 32.321 1.00 94.38 271 GLU A C 1
ATOM 2072 O O . GLU A 1 271 ? -15.881 -18.801 32.597 1.00 94.38 271 GLU A O 1
ATOM 2077 N N . ASP A 1 272 ? -13.767 -19.375 33.097 1.00 94.44 272 ASP A N 1
ATOM 2078 C CA . ASP A 1 272 ? -13.699 -18.725 34.400 1.00 94.44 272 ASP A CA 1
ATOM 2079 C C . ASP A 1 272 ? -12.307 -18.129 34.685 1.00 94.44 272 ASP A C 1
ATOM 2081 O O . ASP A 1 272 ? -11.352 -18.271 33.911 1.00 94.44 272 ASP A O 1
ATOM 2085 N N . ASP A 1 273 ? -12.184 -17.431 35.814 1.00 95.56 273 ASP A N 1
ATOM 2086 C CA . ASP A 1 273 ? -10.924 -16.803 36.227 1.00 95.56 273 ASP A CA 1
ATOM 2087 C C . ASP A 1 273 ? -9.847 -17.829 36.595 1.00 95.56 273 ASP A C 1
ATOM 2089 O O . ASP A 1 273 ? -8.660 -17.588 36.372 1.00 95.56 273 ASP A O 1
ATOM 2093 N N . LYS A 1 274 ? -10.237 -19.018 37.065 1.00 96.12 274 LYS A N 1
ATOM 2094 C CA . LYS A 1 274 ? -9.300 -20.099 37.393 1.00 96.12 274 LYS A CA 1
ATOM 2095 C C . LYS A 1 274 ? -8.580 -20.604 36.140 1.00 96.12 274 LYS A C 1
ATOM 2097 O O . LYS A 1 274 ? -7.367 -20.827 36.174 1.00 96.12 274 LYS A O 1
ATOM 2102 N N . ALA A 1 275 ? -9.296 -20.747 35.027 1.00 95.00 275 ALA A N 1
ATOM 2103 C CA . ALA A 1 275 ? -8.730 -21.093 33.730 1.00 95.00 275 ALA A CA 1
ATOM 2104 C C . ALA A 1 275 ? -7.797 -19.987 33.204 1.00 95.00 275 ALA A C 1
ATOM 2106 O O . ALA A 1 275 ? -6.713 -20.294 32.694 1.00 95.00 275 ALA A O 1
ATOM 2107 N N . ARG A 1 276 ? -8.161 -18.706 33.389 1.00 96.12 276 ARG A N 1
ATOM 2108 C CA . ARG A 1 276 ? -7.297 -17.558 33.042 1.00 96.12 276 ARG A CA 1
ATOM 2109 C C . ARG A 1 276 ? -5.982 -17.591 33.816 1.00 96.12 276 ARG A C 1
ATOM 2111 O O . ARG A 1 276 ? -4.909 -17.507 33.217 1.00 96.12 276 ARG A O 1
ATOM 2118 N N . GLU A 1 277 ? -6.047 -17.763 35.134 1.00 96.25 277 GLU A N 1
ATOM 2119 C CA . GLU A 1 277 ? -4.865 -17.828 35.996 1.00 96.25 277 GLU A CA 1
ATOM 2120 C C . GLU A 1 277 ? -3.973 -19.034 35.686 1.00 96.25 277 GLU A C 1
ATOM 2122 O O . GLU A 1 277 ? -2.746 -18.908 35.677 1.00 96.25 277 GLU A O 1
ATOM 2127 N N . ALA A 1 278 ? -4.563 -20.198 35.394 1.00 95.00 278 ALA A N 1
ATOM 2128 C CA . ALA A 1 278 ? -3.812 -21.389 35.009 1.00 95.00 278 ALA A CA 1
ATOM 2129 C C . ALA A 1 278 ? -3.017 -21.170 33.709 1.00 95.00 278 ALA A C 1
ATOM 2131 O O . ALA A 1 278 ? -1.851 -21.564 33.626 1.00 95.00 278 ALA A O 1
ATOM 2132 N N . LEU A 1 279 ? -3.612 -20.502 32.714 1.00 94.62 279 LEU A N 1
ATOM 2133 C CA . LEU A 1 279 ? -2.924 -20.146 31.470 1.00 94.62 279 LEU A CA 1
ATOM 2134 C C . LEU A 1 279 ? -1.761 -19.176 31.723 1.00 94.62 279 LEU A C 1
ATOM 2136 O O . LEU A 1 279 ? -0.652 -19.403 31.236 1.00 94.62 279 LEU A O 1
ATOM 2140 N N . LEU A 1 280 ? -1.992 -18.125 32.517 1.00 95.19 280 LEU A N 1
ATOM 2141 C CA . LEU A 1 280 ? -0.958 -17.148 32.874 1.00 95.19 280 LEU A CA 1
ATOM 2142 C C . LEU A 1 280 ? 0.203 -17.785 33.645 1.00 95.19 280 LEU A C 1
ATOM 2144 O O . LEU A 1 280 ? 1.356 -17.423 33.415 1.00 95.19 280 LEU A O 1
ATOM 2148 N N . ARG A 1 281 ? -0.080 -18.748 34.529 1.00 94.62 281 ARG A N 1
ATOM 2149 C CA . ARG A 1 281 ? 0.945 -19.479 35.286 1.00 94.62 281 ARG A CA 1
ATOM 2150 C C . ARG A 1 281 ? 1.855 -20.292 34.372 1.00 94.62 281 ARG A C 1
ATOM 2152 O O . ARG A 1 281 ? 3.068 -20.147 34.455 1.00 94.62 281 ARG A O 1
ATOM 2159 N N . ARG A 1 282 ? 1.277 -21.057 33.441 1.00 94.25 282 ARG A N 1
ATOM 2160 C CA . ARG A 1 282 ? 2.046 -21.826 32.447 1.00 94.25 282 ARG A CA 1
ATOM 2161 C C . ARG A 1 282 ? 2.938 -20.925 31.598 1.00 94.25 282 ARG A C 1
ATOM 2163 O O . ARG A 1 282 ? 4.081 -21.266 31.324 1.00 94.25 282 ARG A O 1
ATOM 2170 N N . LEU A 1 283 ? 2.428 -19.764 31.184 1.00 93.19 283 LEU A N 1
ATOM 2171 C CA . LEU A 1 283 ? 3.230 -18.808 30.423 1.00 93.19 283 LEU A CA 1
ATOM 2172 C C . LEU A 1 283 ? 4.368 -18.220 31.267 1.00 93.19 283 LEU A C 1
ATOM 2174 O O . LEU A 1 283 ? 5.480 -18.068 30.769 1.00 93.19 283 LEU A O 1
ATOM 2178 N N . ARG A 1 284 ? 4.105 -17.914 32.542 1.00 90.88 284 ARG A N 1
ATOM 2179 C CA . ARG A 1 284 ? 5.124 -17.429 33.477 1.00 90.88 284 ARG A CA 1
ATOM 2180 C C . ARG A 1 284 ? 6.263 -18.433 33.638 1.00 90.88 284 ARG A C 1
ATOM 2182 O O . ARG A 1 284 ? 7.411 -18.028 33.518 1.00 90.88 284 ARG A O 1
ATOM 2189 N N . GLU A 1 285 ? 5.953 -19.715 33.824 1.00 92.44 285 GLU A N 1
ATOM 2190 C CA . GLU A 1 285 ? 6.956 -20.787 33.933 1.00 92.44 285 GLU A CA 1
ATOM 2191 C C . GLU A 1 285 ? 7.875 -20.837 32.701 1.00 92.44 285 GLU A C 1
ATOM 2193 O O . GLU A 1 285 ? 9.091 -20.960 32.834 1.00 92.44 285 GLU A O 1
ATOM 2198 N N . VAL A 1 286 ? 7.314 -20.668 31.497 1.00 91.94 286 VAL A N 1
ATOM 2199 C CA . VAL A 1 286 ? 8.099 -20.618 30.252 1.00 91.94 286 VAL A CA 1
ATOM 2200 C C . VAL A 1 286 ? 9.039 -19.413 30.225 1.00 91.94 286 VAL A C 1
ATOM 2202 O O . VAL A 1 286 ? 10.176 -19.555 29.786 1.00 91.94 286 VAL A O 1
ATOM 2205 N N . VAL A 1 287 ? 8.580 -18.240 30.674 1.00 89.44 287 VAL A N 1
ATOM 2206 C CA . VAL A 1 287 ? 9.375 -16.999 30.673 1.00 89.44 287 VAL A CA 1
ATOM 2207 C C . VAL A 1 287 ? 10.476 -17.035 31.734 1.00 89.44 287 VAL A C 1
ATOM 2209 O O . VAL A 1 287 ? 11.614 -16.681 31.439 1.00 89.44 287 VAL A O 1
ATOM 2212 N N . GLU A 1 288 ? 10.159 -17.481 32.949 1.00 87.75 288 GLU A N 1
ATOM 2213 C CA . GLU A 1 288 ? 11.115 -17.596 34.061 1.00 87.75 288 GLU A CA 1
ATOM 2214 C C . GLU A 1 288 ? 12.162 -18.694 33.812 1.00 87.75 288 GLU A C 1
ATOM 2216 O O . GLU A 1 288 ? 13.284 -18.596 34.301 1.00 87.75 288 GLU A O 1
ATOM 2221 N N . GLY A 1 289 ? 11.836 -19.707 33.001 1.00 86.25 289 GLY A N 1
ATOM 2222 C CA . GLY A 1 289 ? 12.775 -20.745 32.574 1.00 86.25 289 GLY A CA 1
ATOM 2223 C C . GLY A 1 289 ? 13.791 -20.314 31.504 1.00 86.25 289 GLY A C 1
ATOM 2224 O O . GLY A 1 289 ? 14.667 -21.109 31.164 1.00 86.25 289 GLY A O 1
ATOM 2225 N N . GLN A 1 290 ? 13.696 -19.098 30.947 1.00 85.81 290 GLN A N 1
ATOM 2226 C CA . GLN A 1 290 ? 14.646 -18.604 29.940 1.00 85.81 290 GLN A CA 1
ATOM 2227 C C . GLN A 1 290 ? 15.868 -17.916 30.572 1.00 85.81 290 GLN A C 1
ATOM 2229 O O . GLN A 1 290 ? 15.741 -17.251 31.605 1.00 85.81 290 GLN A O 1
ATOM 2234 N N . PRO A 1 291 ? 17.052 -17.973 29.929 1.00 73.94 291 PRO A N 1
ATOM 2235 C CA . PRO A 1 291 ? 18.211 -17.196 30.360 1.00 73.94 291 PRO A CA 1
ATOM 2236 C C . PRO A 1 291 ? 17.873 -15.695 30.356 1.00 73.94 291 PRO A C 1
ATOM 2238 O O . PRO A 1 291 ? 17.596 -15.121 29.305 1.00 73.94 291 PRO A O 1
ATOM 2241 N N . GLY A 1 292 ? 17.875 -15.058 31.532 1.00 69.75 292 GLY A N 1
ATOM 2242 C CA . GLY A 1 292 ? 17.517 -13.640 31.698 1.00 69.75 292 GLY A CA 1
ATOM 2243 C C . GLY A 1 292 ? 16.051 -13.361 32.067 1.00 69.75 292 GLY A C 1
ATOM 2244 O O . GLY A 1 292 ? 15.680 -12.194 32.202 1.00 69.75 292 GLY A O 1
ATOM 2245 N N . GLY A 1 293 ? 15.220 -14.389 32.273 1.00 61.09 293 GLY A N 1
ATOM 2246 C CA . GLY A 1 293 ? 13.864 -14.245 32.805 1.00 61.09 293 GLY A CA 1
ATOM 2247 C C . GLY A 1 293 ? 13.874 -13.827 34.278 1.00 61.09 293 GLY A C 1
ATOM 2248 O O . GLY A 1 293 ? 13.885 -14.669 35.169 1.00 61.09 293 GLY A O 1
ATOM 2249 N N . ALA A 1 294 ? 13.888 -12.524 34.565 1.00 58.22 294 ALA A N 1
ATOM 2250 C CA . ALA A 1 294 ? 13.683 -12.041 35.930 1.00 58.22 294 ALA A CA 1
ATOM 2251 C C . ALA A 1 294 ? 12.196 -12.178 36.320 1.00 58.22 294 ALA A C 1
ATOM 2253 O O . ALA A 1 294 ? 11.327 -11.853 35.505 1.00 58.22 294 ALA A O 1
ATOM 2254 N N . PRO A 1 295 ? 11.869 -12.599 37.557 1.00 58.84 295 PRO A N 1
ATOM 2255 C CA . PRO A 1 295 ? 10.483 -12.684 37.996 1.00 58.84 295 PRO A CA 1
ATOM 2256 C C . PRO A 1 295 ? 9.860 -11.285 37.991 1.00 58.84 295 PRO A C 1
ATOM 2258 O O . PRO A 1 295 ? 10.328 -10.368 38.674 1.00 58.84 295 PRO A O 1
ATOM 2261 N N . ALA A 1 296 ? 8.784 -11.108 37.223 1.00 56.47 296 ALA A N 1
ATOM 2262 C CA . ALA A 1 296 ? 8.005 -9.879 37.254 1.00 56.47 296 ALA A CA 1
ATOM 2263 C C . ALA A 1 296 ? 7.384 -9.733 38.653 1.00 56.47 296 ALA A C 1
ATOM 2265 O O . ALA A 1 296 ? 6.472 -10.478 39.023 1.00 56.47 296 ALA A O 1
ATOM 2266 N N . ARG A 1 297 ? 7.894 -8.787 39.457 1.00 54.03 297 ARG A N 1
ATOM 2267 C CA . ARG A 1 297 ? 7.310 -8.465 40.766 1.00 54.03 297 ARG A CA 1
ATOM 2268 C C . ARG A 1 297 ? 5.848 -8.043 40.564 1.00 54.03 297 ARG A C 1
ATOM 2270 O O . ARG A 1 297 ? 5.601 -7.123 39.783 1.00 54.03 297 ARG A O 1
ATOM 2277 N N . PRO A 1 298 ? 4.8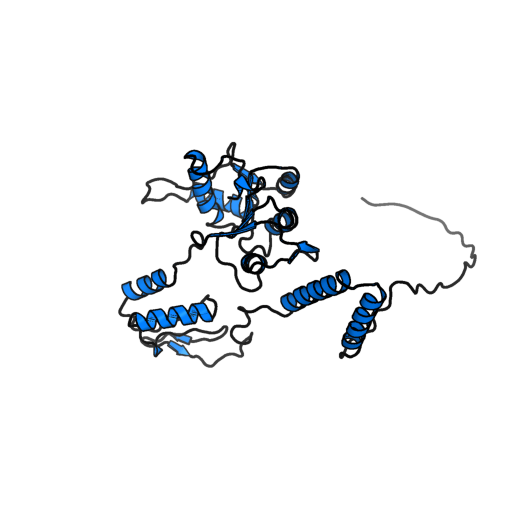76 -8.670 41.250 1.00 46.53 298 PRO A N 1
ATOM 2278 C CA . PRO A 1 298 ? 3.489 -8.240 41.158 1.00 46.53 298 PRO A CA 1
ATOM 2279 C C . PRO A 1 298 ? 3.352 -6.802 41.692 1.00 46.53 298 PRO A C 1
ATOM 2281 O O . PRO A 1 298 ? 3.977 -6.466 42.707 1.00 46.53 298 PRO A O 1
ATOM 2284 N N . PRO A 1 299 ? 2.549 -5.937 41.050 1.00 44.22 299 PRO A N 1
ATOM 2285 C CA . PRO A 1 299 ? 2.284 -4.605 41.572 1.00 44.22 299 PRO A CA 1
ATOM 2286 C C . PRO A 1 299 ? 1.412 -4.744 42.829 1.00 44.22 299 PRO A C 1
ATOM 2288 O O . PRO A 1 299 ? 0.229 -5.052 42.736 1.00 44.22 299 PRO A O 1
ATOM 2291 N N . GLY A 1 300 ? 2.003 -4.566 44.015 1.00 44.53 300 GLY A N 1
ATOM 2292 C CA . GLY A 1 300 ? 1.250 -4.618 45.277 1.00 44.53 300 GLY A CA 1
ATOM 2293 C C . GLY A 1 300 ? 2.067 -4.733 46.564 1.00 44.53 300 GLY A C 1
ATOM 2294 O O . GLY A 1 300 ? 1.594 -4.306 47.610 1.00 44.53 300 GLY A O 1
ATOM 2295 N N . ALA A 1 301 ? 3.310 -5.214 46.526 1.00 42.47 301 ALA A N 1
ATOM 2296 C CA . ALA A 1 301 ? 4.142 -5.277 47.730 1.00 42.47 301 ALA A CA 1
ATOM 2297 C C . ALA A 1 301 ? 4.887 -3.949 47.970 1.00 42.47 301 ALA A C 1
ATOM 2299 O O . ALA A 1 301 ? 6.110 -3.880 47.846 1.00 42.47 301 ALA A O 1
ATOM 2300 N N . ARG A 1 302 ? 4.163 -2.870 48.303 1.00 41.03 302 ARG A N 1
ATOM 2301 C CA . ARG A 1 302 ? 4.789 -1.758 49.035 1.00 41.03 302 ARG A CA 1
ATOM 2302 C C . ARG A 1 302 ? 4.985 -2.230 50.471 1.00 41.03 302 ARG A C 1
ATOM 2304 O O . ARG A 1 302 ? 4.037 -2.260 51.246 1.00 41.03 302 ARG A O 1
ATOM 2311 N N . GLY A 1 303 ? 6.209 -2.624 50.806 1.00 37.47 303 GLY A N 1
ATOM 2312 C CA . GLY A 1 303 ? 6.633 -2.657 52.198 1.00 37.47 303 GLY A CA 1
ATOM 2313 C C . GLY A 1 303 ? 6.599 -1.230 52.731 1.00 37.47 303 GLY A C 1
ATOM 2314 O O . GLY A 1 303 ? 7.278 -0.361 52.190 1.00 37.47 303 GLY A O 1
ATOM 2315 N N . SER A 1 304 ? 5.775 -0.981 53.745 1.00 39.09 304 SER A N 1
ATOM 2316 C CA . SER A 1 304 ? 5.905 0.201 54.591 1.00 39.09 304 SER A CA 1
ATOM 2317 C C . SER A 1 304 ? 7.262 0.175 55.292 1.00 39.09 304 SER A C 1
ATOM 2319 O O . SER A 1 304 ? 7.591 -0.844 55.901 1.00 39.09 304 SER A O 1
ATOM 2321 N N . PRO A 1 305 ? 7.989 1.299 55.336 1.00 39.50 305 PRO A N 1
ATOM 2322 C CA . PRO A 1 305 ? 8.858 1.589 56.454 1.00 39.50 305 PRO A CA 1
ATOM 2323 C C . PRO A 1 305 ? 8.292 2.783 57.230 1.00 39.50 305 PRO A C 1
ATOM 2325 O O . PRO A 1 305 ? 8.200 3.891 56.718 1.00 39.50 305 PRO A O 1
ATOM 2328 N N . HIS A 1 306 ? 7.881 2.468 58.454 1.00 33.06 306 HIS A N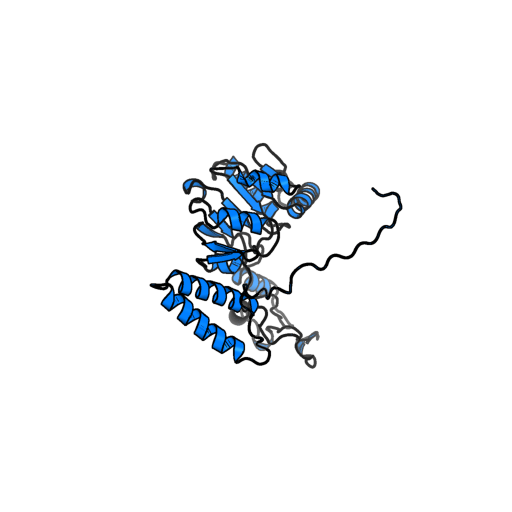 1
ATOM 2329 C CA . HIS A 1 306 ? 8.029 3.238 59.688 1.00 33.06 306 HIS A CA 1
ATOM 2330 C C . HIS A 1 306 ? 7.647 4.734 59.780 1.00 33.06 306 HIS A C 1
ATOM 2332 O O . HIS A 1 306 ? 8.110 5.606 59.057 1.00 33.06 306 HIS A O 1
ATOM 2338 N N . SER A 1 307 ? 6.820 4.946 60.807 1.00 32.38 307 SER A N 1
ATOM 2339 C CA . SER A 1 307 ? 6.384 6.120 61.569 1.00 32.38 307 SER A CA 1
ATOM 2340 C C . SER A 1 307 ? 7.364 7.301 61.738 1.00 32.38 307 SER A C 1
ATOM 2342 O O . SER A 1 307 ? 8.572 7.119 61.620 1.00 32.38 307 SER A O 1
ATOM 2344 N N . PRO A 1 308 ? 6.845 8.502 62.083 1.00 36.56 308 PRO A N 1
ATOM 2345 C CA . PRO A 1 308 ? 7.595 9.751 62.071 1.00 36.56 308 PRO A CA 1
ATOM 2346 C C . PRO A 1 308 ? 8.366 9.962 63.379 1.00 36.56 308 PRO A C 1
ATOM 2348 O O . PRO A 1 308 ? 7.790 9.873 64.463 1.00 36.56 308 PRO A O 1
ATOM 2351 N N . GLU A 1 309 ? 9.645 10.313 63.274 1.00 30.47 309 GLU A N 1
ATOM 2352 C CA . GLU A 1 309 ? 10.371 10.977 64.355 1.00 30.47 309 GLU A CA 1
ATOM 2353 C C . GLU A 1 309 ? 10.333 12.490 64.136 1.00 30.47 309 GLU A C 1
ATOM 2355 O O . GLU A 1 309 ? 10.624 13.011 63.059 1.00 30.47 309 GLU A O 1
ATOM 2360 N N . LEU A 1 310 ? 9.900 13.172 65.192 1.00 35.19 310 LEU A N 1
ATOM 2361 C CA . LEU A 1 310 ? 9.998 14.606 65.393 1.00 35.19 310 LEU A CA 1
ATOM 2362 C C . LEU A 1 310 ? 11.478 14.991 65.466 1.00 35.19 310 LEU A C 1
ATOM 2364 O O . LEU A 1 310 ? 12.176 14.504 66.350 1.00 35.19 310 LEU A O 1
ATOM 2368 N N . ASP A 1 311 ? 11.919 15.930 64.631 1.00 32.53 311 ASP A N 1
ATOM 2369 C CA . ASP A 1 311 ? 13.020 16.806 65.022 1.00 32.53 311 ASP A CA 1
ATOM 2370 C C . ASP A 1 311 ? 12.764 18.253 64.592 1.00 32.53 311 ASP A C 1
ATOM 2372 O O . ASP A 1 311 ? 12.418 18.585 63.456 1.00 32.53 311 ASP A O 1
ATOM 2376 N N . SER A 1 312 ? 12.884 19.099 65.599 1.00 33.12 312 SER A N 1
ATOM 2377 C CA . SER A 1 312 ? 12.804 20.543 65.614 1.00 33.12 312 SER A CA 1
ATOM 2378 C C . SER A 1 312 ? 14.068 21.166 65.028 1.00 33.12 312 SER A C 1
ATOM 2380 O O . SER A 1 312 ? 15.164 20.940 65.527 1.00 33.12 312 SER A O 1
ATOM 2382 N N . GLY A 1 313 ? 13.927 22.054 64.045 1.00 29.55 313 GLY A N 1
ATOM 2383 C CA . GLY A 1 313 ? 15.070 22.807 63.537 1.00 29.55 313 GLY A CA 1
ATOM 2384 C C . GLY A 1 313 ? 14.667 23.996 62.682 1.00 29.55 313 GLY A C 1
ATOM 2385 O O . GLY A 1 313 ? 14.487 23.878 61.477 1.00 29.55 313 GLY A O 1
ATOM 2386 N N . GLN A 1 314 ? 14.546 25.162 63.316 1.00 32.50 314 GLN A N 1
ATOM 2387 C CA . GLN A 1 314 ? 14.526 26.462 62.646 1.00 32.50 314 GLN A CA 1
ATOM 2388 C C . GLN A 1 314 ? 15.704 26.599 61.665 1.00 32.50 314 GLN A C 1
ATOM 2390 O O . GLN A 1 314 ? 16.845 26.355 62.058 1.00 32.50 314 GLN A O 1
ATOM 2395 N N . ARG A 1 315 ? 15.456 27.143 60.464 1.00 32.09 315 ARG A N 1
ATOM 2396 C CA . ARG A 1 315 ? 16.224 28.275 59.909 1.00 32.09 315 ARG A CA 1
ATOM 2397 C C . ARG A 1 315 ? 15.571 28.874 58.661 1.00 32.09 315 ARG A C 1
ATOM 2399 O O . ARG A 1 315 ? 14.843 28.237 57.915 1.00 32.09 315 ARG A O 1
ATOM 2406 N N . SER A 1 316 ? 15.833 30.165 58.555 1.00 29.81 316 SER A N 1
ATOM 2407 C CA . SER A 1 316 ? 15.319 31.225 57.698 1.00 29.81 316 SER A CA 1
ATOM 2408 C C . SER A 1 316 ? 15.838 31.249 56.256 1.00 29.81 316 SER A C 1
ATOM 2410 O O . SER A 1 316 ? 16.928 30.748 55.991 1.00 29.81 316 SER A O 1
ATOM 2412 N N . SER A 1 317 ? 15.167 32.094 55.453 1.00 31.03 317 SER A N 1
ATOM 2413 C CA . SER A 1 317 ? 15.639 32.785 54.228 1.00 31.03 317 SER A CA 1
ATOM 2414 C C . SER A 1 317 ? 15.661 31.910 52.967 1.00 31.03 317 SER A C 1
ATOM 2416 O O . SER A 1 317 ? 15.968 30.735 53.056 1.00 31.03 317 SER A O 1
ATOM 2418 N N . SER A 1 318 ? 15.365 32.360 51.749 1.00 31.31 318 SER A N 1
ATOM 2419 C CA . SER A 1 318 ? 14.946 33.638 51.159 1.00 31.31 318 SER A CA 1
ATOM 2420 C C . SER A 1 318 ? 14.822 33.395 49.646 1.00 31.31 318 SER A C 1
ATOM 2422 O O . SER A 1 318 ? 15.617 32.624 49.123 1.00 31.31 318 SER A O 1
ATOM 2424 N N . ARG A 1 319 ? 13.951 34.167 48.982 1.00 31.44 319 ARG A N 1
ATOM 2425 C CA . ARG A 1 319 ? 14.088 34.692 47.606 1.00 31.44 319 ARG A CA 1
ATOM 2426 C C . ARG A 1 319 ? 14.044 33.759 46.374 1.00 31.44 319 ARG A C 1
ATOM 2428 O O . ARG A 1 319 ? 14.884 32.892 46.196 1.00 31.44 319 ARG A O 1
ATOM 2435 N N . ASP A 1 320 ? 13.099 34.145 45.510 1.00 31.34 320 ASP A N 1
ATOM 2436 C CA . ASP A 1 320 ? 13.248 34.564 44.103 1.00 31.34 320 ASP A CA 1
ATOM 2437 C C . ASP A 1 320 ? 13.476 33.561 42.955 1.00 31.34 320 ASP A C 1
ATOM 2439 O O . ASP A 1 320 ? 14.387 32.743 42.970 1.00 31.34 320 ASP A O 1
ATOM 2443 N N . GLU A 1 321 ? 12.670 33.830 41.908 1.00 29.86 321 GLU A N 1
ATOM 2444 C CA . GLU A 1 321 ? 12.864 33.600 40.461 1.00 29.86 321 GLU A CA 1
ATOM 2445 C C . GLU A 1 321 ? 12.794 32.134 39.964 1.00 29.86 321 GLU A C 1
ATOM 2447 O O . GLU A 1 321 ? 13.210 31.205 40.636 1.00 29.86 321 GLU A O 1
ATOM 2452 N N . ALA A 1 322 ? 12.214 31.798 38.805 1.00 33.31 322 ALA A N 1
ATOM 2453 C CA . ALA A 1 322 ? 12.052 32.537 37.558 1.00 33.31 322 ALA A CA 1
ATOM 2454 C C . ALA A 1 322 ? 10.888 31.981 36.695 1.00 33.31 322 ALA A C 1
ATOM 2456 O O . ALA A 1 322 ? 10.428 30.863 36.918 1.00 33.31 322 ALA A O 1
ATOM 2457 N N . PHE A 1 323 ? 10.473 32.827 35.739 1.00 39.69 323 PHE A N 1
ATOM 2458 C CA . PHE A 1 323 ? 9.883 32.593 34.404 1.00 39.69 323 PHE A CA 1
ATOM 2459 C C . PHE A 1 323 ? 9.442 31.184 33.979 1.00 39.69 323 PHE A C 1
ATOM 2461 O O . PHE A 1 323 ? 10.287 30.264 33.951 1.00 39.69 323 PHE A O 1
#

pLDDT: mean 87.08, std 16.64, range [29.55, 98.56]